Protein AF-0000000074579097 (afdb_homodimer)

Secondary structure (DSSP, 8-state):
-HHHHHHHHHHHHHHT--HHHHHHHTT-EE-TTSSEEEEEEE-S-EE-GGGS-TT-SS-EES-EEEEEEEETT-EEEEEE-SSEEEEEEEEES-EEEEEE-TTS-EEEEEESS-GGGT-BSEEEE-TT-EEEEE-SSTT-EEEEEEEEESPP-GGG-EEPPHHHHHHH-GGGHHHHHHS--/-HHHHHHHHHHHHHHT--HHHHHHHTT-EE-TTSSEEEEEEE-S-EE-GGGS-TT-SS-EES-EEEEEEEETT-EEEEEE-SSEEEEEEEEES-EEEEEE-TTS-EEEEEESS-GGGT-BSEEEE-TT-EEEEE-SSTT-EEEEEEEEESPP-GGG-EEPPHHHHHHH-GGGHHHHHHS--

Radius of gyration: 20.62 Å; Cα contacts (8 Å, |Δi|>4): 855; chains: 2; bounding box: 54×65×39 Å

InterPro domains:
  IPR009327 Cupin domain of unknown function DUF985 [PF06172] (21-160)
  IPR009327 Cupin domain of unknown function DUF985 [cd06121] (19-175)
  IPR011051 RmlC-like cupin domain superfamily [SSF51182] (12-179)
  IPR014710 RmlC-like jelly roll fold [G3DSA:2.60.120.10] (17-181)
  IPR039935 Uncharacterized protein YML079W-like [PTHR33387] (12-179)

Organism: Methanococcus maripaludis (strain DSM 14266 / JCM 13030 / NBRC 101832 / S2 / LL) (NCBI:txid267377)

Foldseek 3Di:
DCPVVVVVVVVVVVVPDAPVVCCVVVVWDADPQGFTKDWDDFAPDWDAPVRDPPLDDGIFTQKTKMKTKHAQVMKRFWKFFQWKKKKFFDDWAKKWKWKQAPVRDIDIAIDDDDVVVVHDRMDIHGHPIIMMMHGNDHRIMTIMMMMTGSYDDCVGMGGDALVVVCVSHVVCNVVSVVRHD/DCPVVVVVVVVVVVVPDAPVVCCVVVVWDADPQGFTKDWDDFAPDWDAPVRDPPLDDGIFTQKTKMKTKHAQVMKRFWKFFQWKKKKFFDDWAKKWKWKQAPVRDIDIAIDDDDVVVVHDRMDIHGHPIIMMMHGNDHRIMTIMMMMTGSYDDCVGMGGDALVVVCVSHVVCNVVSVVRHD

Nearest PDB structures (foldseek):
  1yud-assembly5_I  TM=9.633E-01  e=2.176E-19  Shewanella oneidensis MR-1
  3loi-assembly1_A  TM=9.382E-01  e=1.105E-18  Branchiostoma belcheri tsingtauense
  1znp-assembly4_D  TM=9.256E-01  e=3.543E-16  Agrobacterium fabrum str. C58
  1xe7-assembly1_A  TM=9.016E-01  e=3.133E-14  Saccharomyces cerevisiae
  1xe7-assembly1_B  TM=8.792E-01  e=2.367E-14  Saccharomyces cerevisiae

Structure (mmCIF, N/CA/C/O backbone):
data_AF-0000000074579097-model_v1
#
loop_
_entity.id
_entity.type
_entity.pdbx_description
1 polymer 'DUF985 domain-containing protein'
#
loop_
_atom_site.group_PDB
_atom_site.id
_atom_site.type_symbol
_atom_site.label_atom_id
_atom_site.label_alt_id
_atom_site.label_comp_id
_atom_site.label_asym_id
_atom_site.label_entity_id
_atom_site.label_seq_id
_atom_site.pdbx_PDB_ins_code
_atom_site.Cartn_x
_atom_site.Cartn_y
_atom_site.Cartn_z
_atom_site.occupancy
_atom_site.B_iso_or_equiv
_atom_site.auth_seq_id
_atom_site.auth_comp_id
_atom_site.auth_asym_id
_atom_site.auth_atom_id
_atom_site.pdbx_PDB_model_num
ATOM 1 N N . MET A 1 1 ? -26.078 -17.781 -2.07 1 28.78 1 MET A N 1
ATOM 2 C CA . MET A 1 1 ? -26.812 -16.688 -1.449 1 28.78 1 MET A CA 1
ATOM 3 C C . MET A 1 1 ? -25.969 -16 -0.378 1 28.78 1 MET A C 1
ATOM 5 O O . MET A 1 1 ? -26.469 -15.156 0.366 1 28.78 1 MET A O 1
ATOM 9 N N . TYR A 1 2 ? -25.062 -16.734 0.177 1 35.69 2 TYR A N 1
ATOM 10 C CA . TYR A 1 2 ? -24.219 -16.438 1.325 1 35.69 2 TYR A CA 1
ATOM 11 C C . TYR A 1 2 ? -23.328 -15.227 1.047 1 35.69 2 TYR A C 1
ATOM 13 O O . TYR A 1 2 ? -22.734 -14.656 1.968 1 35.69 2 TYR A O 1
ATOM 21 N N . THR A 1 3 ? -22.953 -15.086 -0.244 1 42.09 3 THR A N 1
ATOM 22 C CA . THR A 1 3 ? -21.75 -14.312 -0.524 1 42.09 3 THR A CA 1
ATOM 23 C C . THR A 1 3 ? -22 -12.82 -0.277 1 42.09 3 THR A C 1
ATOM 25 O O . THR A 1 3 ? -21.156 -12.141 0.301 1 42.09 3 THR A O 1
ATOM 28 N N . ARG A 1 4 ? -23.125 -12.461 -0.812 1 46.41 4 ARG A N 1
ATOM 29 C CA . ARG A 1 4 ? -23.469 -11.062 -0.58 1 46.41 4 ARG A CA 1
ATOM 30 C C . ARG A 1 4 ? -23.812 -10.82 0.885 1 46.41 4 ARG A C 1
ATOM 32 O O . ARG A 1 4 ? -23.547 -9.734 1.42 1 46.41 4 ARG A O 1
ATOM 39 N N . LYS A 1 5 ? -24.609 -11.758 1.326 1 47.41 5 LYS A N 1
ATOM 40 C CA . LYS A 1 5 ? -25.094 -11.648 2.699 1 47.41 5 LYS A CA 1
ATOM 41 C C . LYS A 1 5 ? -23.938 -11.656 3.691 1 47.41 5 LYS A C 1
ATOM 43 O O . LYS A 1 5 ? -23.922 -10.875 4.645 1 47.41 5 LYS A O 1
ATOM 48 N N . GLY A 1 6 ? -22.938 -12.594 3.5 1 51.97 6 GLY A N 1
ATOM 49 C CA . GLY A 1 6 ? -21.75 -12.656 4.34 1 51.97 6 GLY A CA 1
ATOM 50 C C . GLY A 1 6 ? -20.969 -11.359 4.363 1 51.97 6 GLY A C 1
ATOM 51 O O . GLY A 1 6 ? -20.547 -10.898 5.426 1 51.97 6 GLY A O 1
ATOM 52 N N . THR A 1 7 ? -21.062 -10.742 3.236 1 59.72 7 THR A N 1
ATOM 53 C CA . THR A 1 7 ? -20.328 -9.492 3.105 1 59.72 7 THR A CA 1
ATOM 54 C C . THR A 1 7 ? -21.031 -8.367 3.859 1 59.72 7 THR A C 1
ATOM 56 O O . THR A 1 7 ? -20.391 -7.562 4.535 1 59.72 7 THR A O 1
ATOM 59 N N . ILE A 1 8 ? -22.391 -8.539 3.914 1 61.66 8 ILE A N 1
ATOM 60 C CA . ILE A 1 8 ? -23.141 -7.48 4.586 1 61.66 8 ILE A CA 1
ATOM 61 C C . ILE A 1 8 ? -22.984 -7.621 6.098 1 61.66 8 ILE A C 1
ATOM 63 O O . ILE A 1 8 ? -22.75 -6.633 6.797 1 61.66 8 ILE A O 1
ATOM 67 N N . LEU A 1 9 ? -23.156 -8.82 6.547 1 65.12 9 LEU A N 1
ATOM 68 C CA . LEU A 1 9 ? -23 -9.047 7.98 1 65.12 9 LEU A CA 1
ATOM 69 C C . LEU A 1 9 ? -21.594 -8.711 8.445 1 65.12 9 LEU A C 1
ATOM 71 O O . LEU A 1 9 ? -21.406 -8.156 9.531 1 65.12 9 LEU A O 1
ATOM 75 N N . GLN A 1 10 ? -20.672 -9.109 7.605 1 65 10 GLN A N 1
ATOM 76 C CA . GLN A 1 10 ? -19.297 -8.766 7.926 1 65 10 GLN A CA 1
ATOM 77 C C . GLN A 1 10 ? -19.094 -7.25 7.953 1 65 10 GLN A C 1
ATOM 79 O O . GLN A 1 10 ? -18.469 -6.719 8.867 1 65 10 GLN A O 1
ATOM 84 N N . ALA A 1 11 ? -19.703 -6.707 7.004 1 65 11 ALA A N 1
ATOM 85 C CA . ALA A 1 11 ? -19.609 -5.25 6.965 1 65 11 ALA A CA 1
ATOM 86 C C . ALA A 1 11 ? -20.25 -4.625 8.211 1 65 11 ALA A C 1
ATOM 88 O O . ALA A 1 11 ? -19.672 -3.703 8.805 1 65 11 ALA A O 1
ATOM 89 N N . LEU A 1 12 ? -21.25 -5.234 8.586 1 67.88 12 LEU A N 1
ATOM 90 C CA . LEU A 1 12 ? -21.953 -4.707 9.758 1 67.88 12 LEU A CA 1
ATOM 91 C C . LEU A 1 12 ? -21.141 -4.945 11.023 1 67.88 12 LEU A C 1
ATOM 93 O O . LEU A 1 12 ? -21.094 -4.086 11.906 1 67.88 12 LEU A O 1
ATOM 97 N N . SER A 1 13 ? -20.578 -6.059 11.102 1 67.94 13 SER A N 1
ATOM 98 C CA . SER A 1 13 ? -19.766 -6.387 12.266 1 67.94 13 SER A CA 1
ATOM 99 C C . SER A 1 13 ? -18.547 -5.488 12.352 1 67.94 13 SER A C 1
ATOM 101 O O . SER A 1 13 ? -18.141 -5.078 13.445 1 67.94 13 SER A O 1
ATOM 103 N N . GLU A 1 14 ? -18.016 -5.258 11.273 1 65.75 14 GLU A N 1
ATOM 104 C CA . GLU A 1 14 ? -16.828 -4.406 11.25 1 65.75 14 GLU A CA 1
ATOM 105 C C . GLU A 1 14 ? -17.172 -2.963 11.602 1 65.75 14 GLU A C 1
ATOM 107 O O . GLU A 1 14 ? -16.359 -2.246 12.188 1 65.75 14 GLU A O 1
ATOM 112 N N . ILE A 1 15 ? -18.328 -2.713 11.219 1 62.22 15 ILE A N 1
ATOM 113 C CA . ILE A 1 15 ? -18.797 -1.355 11.484 1 62.22 15 ILE A CA 1
ATOM 114 C C . ILE A 1 15 ? -18.953 -1.152 12.992 1 62.22 15 ILE A C 1
ATOM 116 O O . ILE A 1 15 ? -18.797 -0.037 13.492 1 62.22 15 ILE A O 1
ATOM 120 N N . MET A 1 16 ? -19.016 -2.205 13.625 1 74.5 16 MET A N 1
ATOM 121 C CA . MET A 1 16 ? -19.203 -2.08 15.07 1 74.5 16 MET A CA 1
ATOM 122 C C . MET A 1 16 ? -17.875 -1.951 15.789 1 74.5 16 MET A C 1
ATOM 124 O O . MET A 1 16 ? -17.828 -1.597 16.969 1 74.5 16 MET A O 1
ATOM 128 N N . LYS A 1 17 ? -16.875 -2.121 15.047 1 86.25 17 LYS A N 1
ATOM 129 C CA . LYS A 1 17 ? -15.555 -1.98 15.641 1 86.25 17 LYS A CA 1
ATOM 130 C C . LYS A 1 17 ? -15.109 -0.52 15.648 1 86.25 17 LYS A C 1
ATOM 132 O O . LYS A 1 17 ? -15.43 0.239 14.734 1 86.25 17 LYS A O 1
ATOM 137 N N . ASN A 1 18 ? -14.438 -0.19 16.797 1 91.75 18 ASN A N 1
ATOM 138 C CA . ASN A 1 18 ? -13.953 1.182 16.922 1 91.75 18 ASN A CA 1
ATOM 139 C C . ASN A 1 18 ? -12.43 1.244 16.859 1 91.75 18 ASN A C 1
ATOM 141 O O . ASN A 1 18 ? -11.766 0.222 16.672 1 91.75 18 ASN A O 1
ATOM 145 N N . ALA A 1 19 ? -11.906 2.438 17 1 94.94 19 ALA A N 1
ATOM 146 C CA . ALA A 1 19 ? -10.469 2.66 16.891 1 94.94 19 ALA A CA 1
ATOM 147 C C . ALA A 1 19 ? -9.711 1.837 17.938 1 94.94 19 ALA A C 1
ATOM 149 O O . ALA A 1 19 ? -8.656 1.269 17.641 1 94.94 19 ALA A O 1
ATOM 150 N N . GLU A 1 20 ? -10.25 1.778 19.094 1 95.38 20 GLU A N 1
ATOM 151 C CA . GLU A 1 20 ? -9.594 1.079 20.188 1 95.38 20 GLU A CA 1
ATOM 152 C C . GLU A 1 20 ? -9.391 -0.398 19.859 1 95.38 20 GLU A C 1
ATOM 154 O O . GLU A 1 20 ? -8.359 -0.981 20.203 1 95.38 20 GLU A O 1
ATOM 159 N N . TYR A 1 21 ? -10.383 -0.969 19.297 1 95.44 21 TYR A N 1
ATOM 160 C CA . TYR A 1 21 ? -10.273 -2.361 18.875 1 95.44 21 TYR A CA 1
ATOM 161 C C . TYR A 1 21 ? -9.047 -2.57 18 1 95.44 21 TYR A C 1
ATOM 163 O O . TYR A 1 21 ? -8.242 -3.477 18.234 1 95.44 21 TYR A O 1
ATOM 171 N N . PHE A 1 22 ? -8.852 -1.751 17.031 1 96.62 22 PHE A N 1
ATOM 172 C CA . PHE A 1 22 ? -7.785 -1.936 16.047 1 96.62 22 PHE A CA 1
ATOM 173 C C . PHE A 1 22 ? -6.43 -1.591 16.656 1 96.62 22 PHE A C 1
ATOM 175 O O . PHE A 1 22 ? -5.422 -2.23 16.344 1 96.62 22 PHE A O 1
ATOM 182 N N . ILE A 1 23 ? -6.406 -0.534 17.484 1 97.56 23 ILE A N 1
ATOM 183 C CA . ILE A 1 23 ? -5.168 -0.165 18.156 1 97.56 23 ILE A CA 1
ATOM 184 C C . ILE A 1 23 ? -4.641 -1.354 18.953 1 97.56 23 ILE A C 1
ATOM 186 O O . ILE A 1 23 ? -3.449 -1.671 18.891 1 97.56 23 ILE A O 1
ATOM 190 N N . LYS A 1 24 ? -5.523 -1.979 19.578 1 97.25 24 LYS A N 1
ATOM 191 C CA . LYS A 1 24 ? -5.148 -3.133 20.391 1 97.25 24 LYS A CA 1
ATOM 192 C C . LYS A 1 24 ? -4.805 -4.332 19.516 1 97.25 24 LYS A C 1
ATOM 194 O O . LYS A 1 24 ? -3.738 -4.934 19.672 1 97.25 24 LYS A O 1
ATOM 199 N N . LYS A 1 25 ? -5.664 -4.695 18.578 1 97.12 25 LYS A N 1
ATOM 200 C CA . LYS A 1 25 ? -5.527 -5.902 17.766 1 97.12 25 LYS A CA 1
ATOM 201 C C . LYS A 1 25 ? -4.273 -5.84 16.891 1 97.12 25 LYS A C 1
ATOM 203 O O . LYS A 1 25 ? -3.633 -6.863 16.641 1 97.12 25 LYS A O 1
ATOM 208 N N . LEU A 1 26 ? -3.912 -4.637 16.453 1 98 26 LEU A N 1
ATOM 209 C CA . LEU A 1 26 ? -2.771 -4.469 15.562 1 98 26 LEU A CA 1
ATOM 210 C C . LEU A 1 26 ? -1.543 -3.994 16.328 1 98 26 LEU A C 1
ATOM 212 O O . LEU A 1 26 ? -0.504 -3.705 15.734 1 98 26 LEU A O 1
ATOM 216 N N . ASP A 1 27 ? -1.67 -3.869 17.625 1 98.44 27 ASP A N 1
ATOM 217 C CA . ASP A 1 27 ? -0.578 -3.479 18.516 1 98.44 27 ASP A CA 1
ATOM 218 C C . ASP A 1 27 ? 0.054 -2.164 18.062 1 98.44 27 ASP A C 1
ATOM 220 O O . ASP A 1 27 ? 1.271 -2.084 17.875 1 98.44 27 ASP A O 1
ATOM 224 N N . LEU A 1 28 ? -0.763 -1.193 17.844 1 98.69 28 LEU A N 1
ATOM 225 C CA . LEU A 1 28 ? -0.294 0.103 17.375 1 98.69 28 LEU A CA 1
ATOM 226 C C . LEU A 1 28 ? 0.189 0.966 18.531 1 98.69 28 LEU A C 1
ATOM 228 O O . LEU A 1 28 ? -0.311 0.842 19.656 1 98.69 28 LEU A O 1
ATOM 232 N N . GLU A 1 29 ? 1.105 1.835 18.266 1 98.62 29 GLU A N 1
ATOM 233 C CA . GLU A 1 29 ? 1.59 2.824 19.234 1 98.62 29 GLU A CA 1
ATOM 234 C C . GLU A 1 29 ? 1.402 4.242 18.703 1 98.62 29 GLU A C 1
ATOM 236 O O . GLU A 1 29 ? 1.219 4.445 17.5 1 98.62 29 GLU A O 1
ATOM 241 N N . LYS A 1 30 ? 1.484 5.215 19.547 1 98.25 30 LYS A N 1
ATOM 242 C CA . LYS A 1 30 ? 1.294 6.605 19.156 1 98.25 30 LYS A CA 1
ATOM 243 C C . LYS A 1 30 ? 2.395 7.059 18.203 1 98.25 30 LYS A C 1
ATOM 245 O O . LYS A 1 30 ? 3.562 6.707 18.375 1 98.25 30 LYS A O 1
ATOM 250 N N . HIS A 1 31 ? 2.039 7.793 17.25 1 98.06 31 HIS A N 1
ATOM 251 C CA . HIS A 1 31 ? 2.994 8.383 16.312 1 98.06 31 HIS A CA 1
ATOM 252 C C . HIS A 1 31 ? 3.275 9.844 16.672 1 98.06 31 HIS A C 1
ATOM 254 O O . HIS A 1 31 ? 2.365 10.578 17.078 1 98.06 31 HIS A O 1
ATOM 260 N N . PRO A 1 32 ? 4.434 10.406 16.391 1 95.69 32 PRO A N 1
ATOM 261 C CA . PRO A 1 32 ? 4.789 11.789 16.703 1 95.69 32 PRO A CA 1
ATOM 262 C C . PRO A 1 32 ? 3.898 12.805 15.992 1 95.69 32 PRO A C 1
ATOM 264 O O . PRO A 1 32 ? 3.619 13.875 16.531 1 95.69 32 PRO A O 1
ATOM 267 N N . GLU A 1 33 ? 3.461 12.523 14.883 1 95.62 33 GLU A N 1
ATOM 268 C CA . GLU A 1 33 ? 2.664 13.469 14.109 1 95.62 33 GLU A CA 1
ATOM 269 C C . GLU A 1 33 ? 1.196 13.422 14.523 1 95.62 33 GLU A C 1
ATOM 271 O O . GLU A 1 33 ? 0.39 14.234 14.062 1 95.62 33 GLU A O 1
ATOM 276 N N . GLY A 1 34 ? 0.796 12.508 15.305 1 97.56 34 GLY A N 1
ATOM 277 C CA . GLY A 1 34 ? -0.588 12.18 15.609 1 97.56 34 GLY A CA 1
ATOM 278 C C . GLY A 1 34 ? -1.007 10.812 15.102 1 97.56 34 GLY A C 1
ATOM 279 O O . GLY A 1 34 ? -0.388 10.273 14.188 1 97.56 34 GLY A O 1
ATOM 280 N N . GLY A 1 35 ? -1.996 10.25 15.695 1 98.31 35 GLY A N 1
ATOM 281 C CA . GLY A 1 35 ? -2.463 8.922 15.328 1 98.31 35 GLY A CA 1
ATOM 282 C C . GLY A 1 35 ? -1.646 7.809 15.953 1 98.31 35 GLY A C 1
ATOM 283 O O . GLY A 1 35 ? -0.959 8.023 16.953 1 98.31 35 GLY A O 1
ATOM 284 N N . TYR A 1 36 ? -1.828 6.613 15.367 1 98.75 36 TYR A N 1
ATOM 285 C CA . TYR A 1 36 ? -1.171 5.402 15.852 1 98.75 36 TYR A CA 1
ATOM 286 C C . TYR A 1 36 ? -0.55 4.621 14.703 1 98.75 36 TYR A C 1
ATOM 288 O O . TYR A 1 36 ? -1.05 4.664 13.57 1 98.75 36 TYR A O 1
ATOM 296 N N . TYR A 1 37 ? 0.497 3.928 15.016 1 98.88 37 TYR A N 1
ATOM 297 C CA . TYR A 1 37 ? 1.156 3.242 13.914 1 98.88 37 TYR A CA 1
ATOM 298 C C . TYR A 1 37 ? 1.934 2.029 14.406 1 98.88 37 TYR A C 1
ATOM 300 O O . TYR A 1 37 ? 2.102 1.844 15.617 1 98.88 37 TYR A O 1
ATOM 308 N N . ARG A 1 38 ? 2.338 1.177 13.469 1 98.88 38 ARG A N 1
ATOM 309 C CA . ARG A 1 38 ? 3.289 0.089 13.672 1 98.88 38 ARG A CA 1
ATOM 310 C C . ARG A 1 38 ? 3.988 -0.274 12.367 1 98.88 38 ARG A C 1
ATOM 312 O O . ARG A 1 38 ? 3.334 -0.476 11.336 1 98.88 38 ARG A O 1
ATOM 319 N N . ARG A 1 39 ? 5.332 -0.274 12.461 1 98.81 39 ARG A N 1
ATOM 320 C CA . ARG A 1 39 ? 6.047 -0.787 11.297 1 98.81 39 ARG A CA 1
ATOM 321 C C . ARG A 1 39 ? 5.863 -2.295 11.164 1 98.81 39 ARG A C 1
ATOM 323 O O . ARG A 1 39 ? 6.113 -3.043 12.109 1 98.81 39 ARG A O 1
ATOM 330 N N . ILE A 1 40 ? 5.449 -2.703 10 1 98.31 40 ILE A N 1
ATOM 331 C CA . ILE A 1 40 ? 5.164 -4.129 9.883 1 98.31 40 ILE A CA 1
ATOM 332 C C . ILE A 1 40 ? 6.074 -4.754 8.828 1 98.31 40 ILE A C 1
ATOM 334 O O . ILE A 1 40 ? 6.125 -5.98 8.688 1 98.31 40 ILE A O 1
ATOM 338 N N . TYR A 1 41 ? 6.734 -3.881 8.062 1 98.81 41 TYR A N 1
ATOM 339 C CA . TYR A 1 41 ? 7.668 -4.371 7.055 1 98.81 41 TYR A CA 1
ATOM 340 C C . TYR A 1 41 ? 8.867 -3.439 6.918 1 98.81 41 TYR A C 1
ATOM 342 O O . TYR A 1 41 ? 8.711 -2.215 6.949 1 98.81 41 TYR A O 1
ATOM 350 N N . GLN A 1 42 ? 9.992 -3.949 6.797 1 98.81 42 GLN A N 1
ATOM 351 C CA . GLN A 1 42 ? 11.195 -3.367 6.211 1 98.81 42 GLN A CA 1
ATOM 352 C C . GLN A 1 42 ? 11.938 -4.387 5.352 1 98.81 42 GLN A C 1
ATOM 354 O O . GLN A 1 42 ? 12 -5.566 5.695 1 98.81 42 GLN A O 1
ATOM 359 N N . SER A 1 43 ? 12.438 -3.953 4.262 1 98.75 43 SER A N 1
ATOM 360 C CA . SER A 1 43 ? 13.172 -4.879 3.402 1 98.75 43 SER A CA 1
ATOM 361 C C . SER A 1 43 ? 14.367 -5.477 4.129 1 98.75 43 SER A C 1
ATOM 363 O O . SER A 1 43 ? 14.914 -4.863 5.051 1 98.75 43 SER A O 1
ATOM 365 N N . ASP A 1 44 ? 14.758 -6.656 3.775 1 97.94 44 ASP A N 1
ATOM 366 C CA . ASP A 1 44 ? 15.93 -7.281 4.387 1 97.94 44 ASP A CA 1
ATOM 367 C C . ASP A 1 44 ? 17.219 -6.746 3.775 1 97.94 44 ASP A C 1
ATOM 369 O O . ASP A 1 44 ? 18.312 -7.059 4.25 1 97.94 44 ASP A O 1
ATOM 373 N N . GLU A 1 45 ? 17.062 -5.949 2.725 1 97.62 45 GLU A N 1
ATOM 374 C CA . GLU A 1 45 ? 18.203 -5.348 2.037 1 97.62 45 GLU A CA 1
ATOM 375 C C . GLU A 1 45 ? 18.141 -3.822 2.1 1 97.62 45 GLU A C 1
ATOM 377 O O . GLU A 1 45 ? 17.078 -3.248 2.326 1 97.62 45 GLU A O 1
ATOM 382 N N . MET A 1 46 ? 19.312 -3.219 1.907 1 97.94 46 MET A N 1
ATOM 383 C CA . MET A 1 46 ? 19.422 -1.768 2.021 1 97.94 46 MET A CA 1
ATOM 384 C C . MET A 1 46 ? 20.156 -1.179 0.816 1 97.94 46 MET A C 1
ATOM 386 O O . MET A 1 46 ? 20.859 -1.891 0.105 1 97.94 46 MET A O 1
ATOM 390 N N . VAL A 1 47 ? 19.875 0.026 0.562 1 97.56 47 VAL A N 1
ATOM 391 C CA . VAL A 1 47 ? 20.703 0.84 -0.32 1 97.56 47 VAL A CA 1
ATOM 392 C C . VAL A 1 47 ? 21.719 1.617 0.504 1 97.56 47 VAL A C 1
ATOM 394 O O . VAL A 1 47 ? 21.359 2.312 1.457 1 97.56 47 VAL A O 1
ATOM 397 N N . ASN A 1 48 ? 22.953 1.521 0.099 1 97.5 48 ASN A N 1
ATOM 398 C CA . ASN A 1 48 ? 24 2.236 0.804 1 97.5 48 ASN A CA 1
ATOM 399 C C . ASN A 1 48 ? 23.891 3.746 0.613 1 97.5 48 ASN A C 1
ATOM 401 O O . ASN A 1 48 ? 23.547 4.215 -0.477 1 97.5 48 ASN A O 1
ATOM 405 N N . LYS A 1 49 ? 24.312 4.383 1.649 1 97.88 49 LYS A N 1
ATOM 406 C CA . LYS A 1 49 ? 24.266 5.84 1.63 1 97.88 49 LYS A CA 1
ATOM 407 C C . LYS A 1 49 ? 24.953 6.395 0.385 1 97.88 49 LYS A C 1
ATOM 409 O O . LYS A 1 49 ? 24.469 7.336 -0.235 1 97.88 49 LYS A O 1
ATOM 414 N N . SER A 1 50 ? 26.047 5.832 0.007 1 97.25 50 SER A N 1
ATOM 415 C CA . SER A 1 50 ? 26.844 6.32 -1.108 1 97.25 50 SER A CA 1
ATOM 416 C C . SER A 1 50 ? 26.094 6.195 -2.43 1 97.25 50 SER A C 1
ATOM 418 O O . SER A 1 50 ? 26.484 6.805 -3.43 1 97.25 50 SER A O 1
ATOM 420 N N . ASN A 1 51 ? 25.047 5.41 -2.445 1 96.94 51 ASN A N 1
ATOM 421 C CA . ASN A 1 51 ? 24.281 5.168 -3.662 1 96.94 51 ASN A CA 1
ATOM 422 C C . ASN A 1 51 ? 22.906 5.82 -3.596 1 96.94 51 ASN A C 1
ATOM 424 O O . ASN A 1 51 ? 22.031 5.512 -4.402 1 96.94 51 ASN A O 1
ATOM 428 N N . LEU A 1 52 ? 22.703 6.602 -2.592 1 98 52 LEU A N 1
ATOM 429 C CA . LEU A 1 52 ? 21.469 7.355 -2.402 1 98 52 LEU A CA 1
ATOM 430 C C . LEU A 1 52 ? 21.688 8.828 -2.742 1 98 52 LEU A C 1
ATOM 432 O O . LEU A 1 52 ? 22.812 9.32 -2.73 1 98 52 LEU A O 1
ATOM 436 N N . PRO A 1 53 ? 20.578 9.477 -3.109 1 97.56 53 PRO A N 1
ATOM 437 C CA . PRO A 1 53 ? 20.688 10.93 -3.248 1 97.56 53 PRO A CA 1
ATOM 438 C C . PRO A 1 53 ? 21.281 11.602 -2.01 1 97.56 53 PRO A C 1
ATOM 440 O O . PRO A 1 53 ? 21.188 11.055 -0.906 1 97.56 53 PRO A O 1
ATOM 443 N N . GLU A 1 54 ? 21.719 12.805 -2.129 1 97.62 54 GLU A N 1
ATOM 444 C CA . GLU A 1 54 ? 22.453 13.516 -1.094 1 97.62 54 GLU A CA 1
ATOM 445 C C . GLU A 1 54 ? 21.562 13.812 0.115 1 97.62 54 GLU A C 1
ATOM 447 O O . GLU A 1 54 ? 22.062 13.977 1.23 1 97.62 54 GLU A O 1
ATOM 452 N N . ARG A 1 55 ? 20.328 13.766 -0.072 1 97.69 55 ARG A N 1
ATOM 453 C CA . ARG A 1 55 ? 19.406 14.172 0.979 1 97.69 55 ARG A CA 1
ATOM 454 C C . ARG A 1 55 ? 19.344 13.133 2.094 1 97.69 55 ARG A C 1
ATOM 456 O O . ARG A 1 55 ? 18.797 13.391 3.168 1 97.69 55 ARG A O 1
ATOM 463 N N . TYR A 1 56 ? 19.953 12.016 1.878 1 98.19 56 TYR A N 1
ATOM 464 C CA . TYR A 1 56 ? 19.953 10.984 2.904 1 98.19 56 TYR A CA 1
ATOM 465 C C . TYR A 1 56 ? 21.281 10.953 3.652 1 98.19 56 TYR A C 1
ATOM 467 O O . TYR A 1 56 ? 22.344 11.109 3.047 1 98.19 56 TYR A O 1
ATOM 475 N N . ASP A 1 57 ? 21.219 10.68 4.953 1 97.62 57 ASP A N 1
ATOM 476 C CA . ASP A 1 57 ? 22.406 10.805 5.789 1 97.62 57 ASP A CA 1
ATOM 477 C C . ASP A 1 57 ? 22.969 9.43 6.156 1 97.62 57 ASP A C 1
ATOM 479 O O . ASP A 1 57 ? 24.047 9.328 6.75 1 97.62 57 ASP A O 1
ATOM 483 N N . SER A 1 58 ? 22.312 8.383 5.91 1 98.5 58 SER A N 1
ATOM 484 C CA . SER A 1 58 ? 22.719 7.012 6.176 1 98.5 58 SER A CA 1
ATOM 485 C C . SER A 1 58 ? 22.031 6.035 5.23 1 98.5 58 SER A C 1
ATOM 487 O O . SER A 1 58 ? 21.266 6.441 4.363 1 98.5 58 SER A O 1
ATOM 489 N N . ASP A 1 59 ? 22.406 4.742 5.348 1 98.56 59 ASP A N 1
ATOM 490 C CA . ASP A 1 59 ? 21.766 3.717 4.527 1 98.56 59 ASP A CA 1
ATOM 491 C C . ASP A 1 59 ? 20.25 3.699 4.754 1 98.56 59 ASP A C 1
ATOM 493 O O . ASP A 1 59 ? 19.766 4.102 5.812 1 98.56 59 ASP A O 1
ATOM 497 N N . ARG A 1 60 ? 19.562 3.262 3.689 1 98.75 60 ARG A N 1
ATOM 498 C CA . ARG A 1 60 ? 18.109 3.074 3.809 1 98.75 60 ARG A CA 1
ATOM 499 C C . ARG A 1 60 ? 17.703 1.686 3.334 1 98.75 60 ARG A C 1
ATOM 501 O O . ARG A 1 60 ? 18.281 1.151 2.385 1 98.75 60 ARG A O 1
ATOM 508 N N . PHE A 1 61 ? 16.734 1.156 4.047 1 98.75 61 PHE A N 1
ATOM 509 C CA . PHE A 1 61 ? 16.062 -0.002 3.469 1 98.75 61 PHE A CA 1
ATOM 510 C C . PHE A 1 61 ? 15.477 0.332 2.1 1 98.75 61 PHE A C 1
ATOM 512 O O . PHE A 1 61 ? 15.188 1.494 1.809 1 98.75 61 PHE A O 1
ATOM 519 N N . TYR A 1 62 ? 15.312 -0.675 1.241 1 98.69 62 TYR A N 1
ATOM 520 C CA . TYR A 1 62 ? 14.656 -0.414 -0.034 1 98.69 62 TYR A CA 1
ATOM 521 C C . TYR A 1 62 ? 13.258 0.159 0.179 1 98.69 62 TYR A C 1
ATOM 523 O O . TYR A 1 62 ? 12.82 1.042 -0.563 1 98.69 62 TYR A O 1
ATOM 531 N N . SER A 1 63 ? 12.633 -0.382 1.21 1 98.88 63 SER A N 1
ATOM 532 C CA . SER A 1 63 ? 11.281 0.085 1.492 1 98.88 63 SER A CA 1
ATOM 533 C C . SER A 1 63 ? 10.859 -0.272 2.914 1 98.88 63 SER A C 1
ATOM 535 O O . SER A 1 63 ? 11.414 -1.188 3.521 1 98.88 63 SER A O 1
ATOM 537 N N . THR A 1 64 ? 9.945 0.445 3.428 1 98.94 64 THR A N 1
ATOM 538 C CA . THR A 1 64 ? 9.266 0.157 4.684 1 98.94 64 THR A CA 1
ATOM 539 C C . THR A 1 64 ? 7.754 0.318 4.527 1 98.94 64 THR A C 1
ATOM 541 O O . THR A 1 64 ? 7.289 1 3.611 1 98.94 64 THR A O 1
ATOM 544 N N . SER A 1 65 ? 7.016 -0.351 5.355 1 98.94 65 SER A N 1
ATOM 545 C CA . SER A 1 65 ? 5.566 -0.193 5.398 1 98.94 65 SER A CA 1
ATOM 546 C C . SER A 1 65 ? 5.055 -0.174 6.836 1 98.94 65 SER A C 1
ATOM 548 O O . SER A 1 65 ? 5.562 -0.905 7.691 1 98.94 65 SER A O 1
ATOM 550 N N . ILE A 1 66 ? 4.023 0.638 7.086 1 98.94 66 ILE A N 1
ATOM 551 C CA . ILE A 1 66 ? 3.393 0.689 8.398 1 98.94 66 ILE A CA 1
ATOM 552 C C . ILE A 1 66 ? 1.881 0.532 8.258 1 98.94 66 ILE A C 1
ATOM 554 O O . ILE A 1 66 ? 1.328 0.753 7.176 1 98.94 66 ILE A O 1
ATOM 558 N N . TYR A 1 67 ? 1.266 0.086 9.312 1 98.94 67 TYR A N 1
ATOM 559 C CA . TYR A 1 67 ? -0.121 0.453 9.578 1 98.94 67 TYR A CA 1
ATOM 560 C C . TYR A 1 67 ? -0.208 1.843 10.195 1 98.94 67 TYR A C 1
ATOM 562 O O . TYR A 1 67 ? 0.633 2.219 11.016 1 98.94 67 TYR A O 1
ATOM 570 N N . TYR A 1 68 ? -1.141 2.549 9.891 1 98.88 68 TYR A N 1
ATOM 571 C CA . TYR A 1 68 ? -1.418 3.854 10.484 1 98.88 68 TYR A CA 1
ATOM 572 C C . TYR A 1 68 ? -2.91 4.035 10.734 1 98.88 68 TYR A C 1
ATOM 574 O O . TYR A 1 68 ? -3.732 3.709 9.875 1 98.88 68 TYR A O 1
ATOM 582 N N . LEU A 1 69 ? -3.236 4.395 11.93 1 98.69 69 LEU A N 1
ATOM 583 C CA . LEU A 1 69 ? -4.617 4.664 12.305 1 98.69 69 LEU A CA 1
ATOM 584 C C . LEU A 1 69 ? -4.793 6.117 12.742 1 98.69 69 LEU A C 1
ATOM 586 O O . LEU A 1 69 ? -4.043 6.609 13.586 1 98.69 69 LEU A O 1
ATOM 590 N N . LEU A 1 70 ? -5.684 6.762 12.109 1 98.31 70 LEU A N 1
ATOM 591 C CA . LEU A 1 70 ? -6.059 8.117 12.492 1 98.31 70 LEU A CA 1
ATOM 592 C C . LEU A 1 70 ? -7.477 8.156 13.062 1 98.31 70 LEU A C 1
ATOM 594 O O . LEU A 1 70 ? -8.398 7.605 12.453 1 98.31 70 LEU A O 1
ATOM 598 N N . ASN A 1 71 ? -7.598 8.68 14.242 1 94.56 71 ASN A N 1
ATOM 599 C CA . ASN A 1 71 ? -8.898 8.859 14.867 1 94.56 71 ASN A CA 1
ATOM 600 C C . ASN A 1 71 ? -9.477 10.242 14.578 1 94.56 71 ASN A C 1
ATOM 602 O O . ASN A 1 71 ? -8.734 11.219 14.492 1 94.56 71 ASN A O 1
ATOM 606 N N . GLY A 1 72 ? -10.82 10.305 14.516 1 91 72 GLY A N 1
ATOM 607 C CA . GLY A 1 72 ? -11.484 11.555 14.172 1 91 72 GLY A CA 1
ATOM 608 C C . GLY A 1 72 ? -11.305 12.633 15.219 1 91 72 GLY A C 1
ATOM 609 O O . GLY A 1 72 ? -11.586 13.805 14.961 1 91 72 GLY A O 1
ATOM 610 N N . ASN A 1 73 ? -10.82 12.32 16.344 1 90.69 73 ASN A N 1
ATOM 611 C CA . ASN A 1 73 ? -10.586 13.289 17.406 1 90.69 73 ASN A CA 1
ATOM 612 C C . ASN A 1 73 ? -9.156 13.812 17.375 1 90.69 73 ASN A C 1
ATOM 614 O O . ASN A 1 73 ? -8.773 14.633 18.219 1 90.69 73 ASN A O 1
ATOM 618 N N . ASP A 1 74 ? -8.375 13.305 16.469 1 92.69 74 ASP A N 1
ATOM 619 C CA . ASP A 1 74 ? -6.973 13.672 16.312 1 92.69 74 ASP A CA 1
ATOM 620 C C . ASP A 1 74 ? -6.672 14.078 14.867 1 92.69 74 ASP A C 1
ATOM 622 O O . ASP A 1 74 ? -7.559 14.062 14.016 1 92.69 74 ASP A O 1
ATOM 626 N N . VAL A 1 75 ? -5.453 14.672 14.656 1 96.62 75 VAL A N 1
ATOM 627 C CA . VAL A 1 75 ? -4.996 15.008 13.312 1 96.62 75 VAL A CA 1
ATOM 628 C C . VAL A 1 75 ? -3.572 14.5 13.102 1 96.62 75 VAL A C 1
ATOM 630 O O . VAL A 1 75 ? -2.848 14.258 14.07 1 96.62 75 VAL A O 1
ATOM 633 N N . SER A 1 76 ? -3.246 14.219 11.875 1 98.38 76 SER A N 1
ATOM 634 C CA . SER A 1 76 ? -1.845 14.125 11.477 1 98.38 76 SER A CA 1
ATOM 635 C C . SER A 1 76 ? -1.263 15.5 11.172 1 98.38 76 SER A C 1
ATOM 637 O O . SER A 1 76 ? -1.636 16.141 10.188 1 98.38 76 SER A O 1
ATOM 639 N N . LYS A 1 77 ? -0.341 15.93 12 1 98.5 77 LYS A N 1
ATOM 640 C CA . LYS A 1 77 ? 0.197 17.281 11.875 1 98.5 77 LYS A CA 1
ATOM 641 C C . LYS A 1 77 ? 1.126 17.406 10.672 1 98.5 77 LYS A C 1
ATOM 643 O O . LYS A 1 77 ? 1.683 16.406 10.211 1 98.5 77 LYS A O 1
ATOM 648 N N . PHE A 1 78 ? 1.303 18.641 10.219 1 98.69 78 PHE A N 1
ATOM 649 C CA . PHE A 1 78 ? 2.18 18.891 9.078 1 98.69 78 PHE A CA 1
ATOM 650 C C . PHE A 1 78 ? 3.578 18.344 9.344 1 98.69 78 PHE A C 1
ATOM 652 O O . PHE A 1 78 ? 4.199 18.688 10.352 1 98.69 78 PHE A O 1
ATOM 659 N N . HIS A 1 79 ? 4.066 17.578 8.492 1 98.62 79 HIS A N 1
ATOM 660 C CA . HIS A 1 79 ? 5.41 17 8.492 1 98.62 79 HIS A CA 1
ATOM 661 C C . HIS A 1 79 ? 5.891 16.719 7.078 1 98.62 79 HIS A C 1
ATOM 663 O O . HIS A 1 79 ? 5.121 16.828 6.121 1 98.62 79 HIS A O 1
ATOM 669 N N . ARG A 1 80 ? 7.113 16.469 6.977 1 98.12 80 ARG A N 1
ATOM 670 C CA . ARG A 1 80 ? 7.73 16.25 5.672 1 98.12 80 ARG A CA 1
ATOM 671 C C . ARG A 1 80 ? 8.742 15.102 5.73 1 98.12 80 ARG A C 1
ATOM 673 O O . ARG A 1 80 ? 9.352 14.859 6.777 1 98.12 80 ARG A O 1
ATOM 680 N N . LEU A 1 81 ? 8.812 14.359 4.629 1 98.5 81 LEU A N 1
ATOM 681 C CA . LEU A 1 81 ? 9.766 13.273 4.473 1 98.5 81 LEU A CA 1
ATOM 682 C C . LEU A 1 81 ? 10.719 13.547 3.316 1 98.5 81 LEU A C 1
ATOM 684 O O . LEU A 1 81 ? 10.453 14.406 2.475 1 98.5 81 LEU A O 1
ATOM 688 N N . LYS A 1 82 ? 11.805 12.773 3.291 1 98.44 82 LYS A N 1
ATOM 689 C CA . LYS A 1 82 ? 12.781 12.914 2.217 1 98.44 82 LYS A CA 1
ATOM 690 C C . LYS A 1 82 ? 12.477 11.961 1.067 1 98.44 82 LYS A C 1
ATOM 692 O O . LYS A 1 82 ? 13.117 12.023 0.012 1 98.44 82 LYS A O 1
ATOM 697 N N . SER A 1 83 ? 11.508 11.047 1.268 1 98.75 83 SER A N 1
ATOM 698 C CA . SER A 1 83 ? 11.055 10.094 0.262 1 98.75 83 SER A CA 1
ATOM 699 C C . SER A 1 83 ? 9.578 10.281 -0.051 1 98.75 83 SER A C 1
ATOM 701 O O . SER A 1 83 ? 8.828 10.836 0.759 1 98.75 83 SER A O 1
ATOM 703 N N . ASP A 1 84 ? 9.211 9.859 -1.283 1 98.81 84 ASP A N 1
ATOM 704 C CA . ASP A 1 84 ? 7.773 9.719 -1.523 1 98.81 84 ASP A CA 1
ATOM 705 C C . ASP A 1 84 ? 7.141 8.758 -0.519 1 98.81 84 ASP A C 1
ATOM 707 O O . ASP A 1 84 ? 7.766 7.777 -0.11 1 98.81 84 ASP A O 1
ATOM 711 N N . GLU A 1 85 ? 5.957 9.062 -0.173 1 98.88 85 GLU A N 1
ATOM 712 C CA . GLU A 1 85 ? 5.145 8.164 0.643 1 98.88 85 GLU A CA 1
ATOM 713 C C . GLU A 1 85 ? 3.816 7.848 -0.04 1 98.88 85 GLU A C 1
ATOM 715 O O . GLU A 1 85 ? 3.158 8.742 -0.575 1 98.88 85 GLU A O 1
ATOM 720 N N . ILE A 1 86 ? 3.477 6.602 -0.097 1 98.94 86 ILE A N 1
ATOM 721 C CA . ILE A 1 86 ? 2.188 6.195 -0.645 1 98.94 86 ILE A CA 1
ATOM 722 C C . ILE A 1 86 ? 1.25 5.785 0.49 1 98.94 86 ILE A C 1
ATOM 724 O O . ILE A 1 86 ? 1.578 4.906 1.289 1 98.94 86 ILE A O 1
ATOM 728 N N . TRP A 1 87 ? 0.106 6.43 0.589 1 99 87 TRP A N 1
ATOM 729 C CA . TRP A 1 87 ? -0.938 6.043 1.531 1 99 87 TRP A CA 1
ATOM 730 C C . TRP A 1 87 ? -1.945 5.105 0.873 1 99 87 TRP A C 1
ATOM 732 O O . TRP A 1 87 ? -2.342 5.32 -0.275 1 99 87 TRP A O 1
ATOM 742 N N . HIS A 1 88 ? -2.354 4.059 1.546 1 98.94 88 HIS A N 1
ATOM 743 C CA . HIS A 1 88 ? -3.283 3.033 1.088 1 98.94 88 HIS A CA 1
ATOM 744 C C . HIS A 1 88 ? -4.527 2.98 1.97 1 98.94 88 HIS A C 1
ATOM 746 O O . HIS A 1 88 ? -4.426 2.779 3.182 1 98.94 88 HIS A O 1
ATOM 752 N N . TYR A 1 89 ? -5.699 3.094 1.386 1 98.62 89 TYR A N 1
ATOM 753 C CA . TYR A 1 89 ? -6.93 2.955 2.152 1 98.62 89 TYR A CA 1
ATOM 754 C C . TYR A 1 89 ? -7.191 1.496 2.504 1 98.62 89 TYR A C 1
ATOM 756 O O . TYR A 1 89 ? -7.152 0.624 1.633 1 98.62 89 TYR A O 1
ATOM 764 N N . TYR A 1 90 ? -7.512 1.249 3.779 1 97.5 90 TYR A N 1
ATOM 765 C CA . TYR A 1 90 ? -7.844 -0.121 4.152 1 97.5 90 TYR A CA 1
ATOM 766 C C . TYR A 1 90 ? -9.281 -0.22 4.656 1 97.5 90 TYR A C 1
ATOM 768 O O . TYR A 1 90 ? -10.055 -1.059 4.184 1 97.5 90 TYR A O 1
ATOM 776 N N . PHE A 1 91 ? -9.555 0.684 5.656 1 94.44 91 PHE A N 1
ATOM 777 C CA . PHE A 1 91 ? -10.828 0.513 6.336 1 94.44 91 PHE A CA 1
ATOM 778 C C . PHE A 1 91 ? -11.219 1.78 7.09 1 94.44 91 PHE A C 1
ATOM 780 O O . PHE A 1 91 ? -10.359 2.451 7.664 1 94.44 91 PHE A O 1
ATOM 787 N N . GLY A 1 92 ? -12.523 2.064 7.129 1 93.94 92 GLY A N 1
ATOM 788 C CA . GLY A 1 92 ? -13.039 3.145 7.953 1 93.94 92 GLY A CA 1
ATOM 789 C C . GLY A 1 92 ? -13.438 4.367 7.152 1 93.94 92 GLY A C 1
ATOM 790 O O . GLY A 1 92 ? -14 4.246 6.059 1 93.94 92 GLY A O 1
ATOM 791 N N . SER A 1 93 ? -13.148 5.535 7.727 1 94.69 93 SER A N 1
ATOM 792 C CA . SER A 1 93 ? -13.656 6.789 7.18 1 94.69 93 SER A CA 1
ATOM 793 C C . SER A 1 93 ? -12.727 7.34 6.102 1 94.69 93 SER A C 1
ATOM 795 O O . SER A 1 93 ? -11.57 6.918 5.996 1 94.69 93 SER A O 1
ATOM 797 N N . LEU A 1 94 ? -13.32 8.242 5.332 1 96.06 94 LEU A N 1
ATOM 798 C CA . LEU A 1 94 ? -12.547 9.062 4.402 1 96.06 94 LEU A CA 1
ATOM 799 C C . LEU A 1 94 ? -11.469 9.844 5.137 1 96.06 94 LEU A C 1
ATOM 801 O O . LEU A 1 94 ? -11.719 10.414 6.203 1 96.06 94 LEU A O 1
ATOM 805 N N . VAL A 1 95 ? -10.289 9.789 4.594 1 98.25 95 VAL A N 1
ATOM 806 C CA . VAL A 1 95 ? -9.203 10.609 5.113 1 98.25 95 VAL A CA 1
ATOM 807 C C . VAL A 1 95 ? -8.945 11.773 4.16 1 98.25 95 VAL A C 1
ATOM 809 O O . VAL A 1 95 ? -8.742 11.578 2.961 1 98.25 95 VAL A O 1
ATOM 812 N N . ILE A 1 96 ? -8.945 12.977 4.723 1 98.69 96 ILE A N 1
ATOM 813 C CA . ILE A 1 96 ? -8.578 14.164 3.961 1 98.69 96 ILE A CA 1
ATOM 814 C C . ILE A 1 96 ? -7.098 14.469 4.164 1 98.69 96 ILE A C 1
ATOM 816 O O . ILE A 1 96 ? -6.629 14.586 5.301 1 98.69 96 ILE A O 1
ATOM 820 N N . ILE A 1 97 ? -6.363 14.57 3.041 1 98.88 97 ILE A N 1
ATOM 821 C CA . ILE A 1 97 ? -4.934 14.844 3.098 1 98.88 97 ILE A CA 1
ATOM 822 C C . ILE A 1 97 ? -4.637 16.203 2.457 1 98.88 97 ILE A C 1
ATOM 824 O O . ILE A 1 97 ? -4.98 16.438 1.296 1 98.88 97 ILE A O 1
ATOM 828 N N . HIS A 1 98 ? -4.043 17.062 3.229 1 98.81 98 HIS A N 1
ATOM 829 C CA . HIS A 1 98 ? -3.602 18.375 2.766 1 98.81 98 HIS A CA 1
ATOM 830 C C . HIS A 1 98 ? -2.117 18.375 2.416 1 98.81 98 HIS A C 1
ATOM 832 O O . HIS A 1 98 ? -1.281 18.016 3.252 1 98.81 98 HIS A O 1
ATOM 838 N N . ILE A 1 99 ? -1.785 18.781 1.19 1 98.81 99 ILE A N 1
ATOM 839 C CA . ILE A 1 99 ? -0.398 18.766 0.741 1 98.81 99 ILE A CA 1
ATOM 840 C C . ILE A 1 99 ? 0.011 20.156 0.267 1 98.81 99 ILE A C 1
ATOM 842 O O . ILE A 1 99 ? -0.695 20.781 -0.528 1 98.81 99 ILE A O 1
ATOM 846 N N . ILE A 1 100 ? 1.09 20.672 0.812 1 98.62 100 ILE A N 1
ATOM 847 C CA . ILE A 1 100 ? 1.746 21.891 0.316 1 98.62 100 ILE A CA 1
ATOM 848 C C . ILE A 1 100 ? 3.109 21.531 -0.271 1 98.62 100 ILE A C 1
ATOM 850 O O . ILE A 1 100 ? 4.027 21.156 0.462 1 98.62 100 ILE A O 1
ATOM 854 N N . ASP A 1 101 ? 3.205 21.656 -1.586 1 97.62 101 ASP A N 1
ATOM 855 C CA . ASP A 1 101 ? 4.461 21.25 -2.203 1 97.62 101 ASP A CA 1
ATOM 856 C C . ASP A 1 101 ? 5.551 22.297 -1.979 1 97.62 101 ASP A C 1
ATOM 858 O O . ASP A 1 101 ? 5.328 23.297 -1.305 1 97.62 101 ASP A O 1
ATOM 862 N N . ASN A 1 102 ? 6.711 22.016 -2.469 1 93.44 102 ASN A N 1
ATOM 863 C CA . ASN A 1 102 ? 7.879 22.844 -2.205 1 93.44 102 ASN A CA 1
ATOM 864 C C . ASN A 1 102 ? 7.73 24.234 -2.818 1 93.44 102 ASN A C 1
ATOM 866 O O . ASN A 1 102 ? 8.477 25.156 -2.469 1 93.44 102 ASN A O 1
ATOM 870 N N . PHE A 1 103 ? 6.789 24.469 -3.695 1 95.12 103 PHE A N 1
ATOM 871 C CA . PHE A 1 103 ? 6.559 25.75 -4.348 1 95.12 103 PHE A CA 1
ATOM 872 C C . PHE A 1 103 ? 5.41 26.5 -3.686 1 95.12 103 PHE A C 1
ATOM 874 O O . PHE A 1 103 ? 5.086 27.625 -4.078 1 95.12 103 PHE A O 1
ATOM 881 N N . GLY A 1 104 ? 4.84 25.812 -2.719 1 96.81 104 GLY A N 1
ATOM 882 C CA . GLY A 1 104 ? 3.766 26.453 -1.974 1 96.81 104 GLY A CA 1
ATOM 883 C C . GLY A 1 104 ? 2.391 26.172 -2.553 1 96.81 104 GLY A C 1
ATOM 884 O O . GLY A 1 104 ? 1.396 26.75 -2.109 1 96.81 104 GLY A O 1
ATOM 885 N N . ASN A 1 105 ? 2.342 25.344 -3.555 1 98.25 105 ASN A N 1
ATOM 886 C CA . ASN A 1 105 ? 1.047 24.953 -4.102 1 98.25 105 ASN A CA 1
ATOM 887 C C . ASN A 1 105 ? 0.326 23.969 -3.186 1 98.25 105 ASN A C 1
ATOM 889 O O . ASN A 1 105 ? 0.944 23.047 -2.648 1 98.25 105 ASN A O 1
ATOM 893 N N . TYR A 1 106 ? -0.978 24.234 -3.045 1 98.56 106 TYR A N 1
ATOM 894 C CA . TYR A 1 106 ? -1.804 23.391 -2.182 1 98.56 106 TYR A CA 1
ATOM 895 C C . TYR A 1 106 ? -2.619 22.406 -3.004 1 98.56 106 TYR A C 1
ATOM 897 O O . TYR A 1 106 ? -3.178 22.766 -4.043 1 98.56 106 TYR A O 1
ATOM 905 N N . THR A 1 107 ? -2.656 21.156 -2.559 1 98.5 107 THR A N 1
ATOM 906 C CA . THR A 1 107 ? -3.531 20.125 -3.102 1 98.5 107 THR A CA 1
ATOM 907 C C . THR A 1 107 ? -4.266 19.391 -1.979 1 98.5 107 THR A C 1
ATOM 909 O O . THR A 1 107 ? -3.684 19.109 -0.93 1 98.5 107 THR A O 1
ATOM 912 N N . LEU A 1 108 ? -5.555 19.141 -2.215 1 98.69 108 LEU A N 1
ATOM 913 C CA . LEU A 1 108 ? -6.359 18.312 -1.32 1 98.69 108 LEU A CA 1
ATOM 914 C C . LEU A 1 108 ? -6.617 16.938 -1.933 1 98.69 108 LEU A C 1
ATOM 916 O O . LEU A 1 108 ? -7.125 16.844 -3.051 1 98.69 108 LEU A O 1
ATOM 920 N N . GLU A 1 109 ? -6.207 15.938 -1.246 1 98.75 109 GLU A N 1
ATOM 921 C CA . GLU A 1 109 ? -6.445 14.562 -1.694 1 98.75 109 GLU A CA 1
ATOM 922 C C . GLU A 1 109 ? -7.418 13.844 -0.769 1 98.75 109 GLU A C 1
ATOM 924 O O . GLU A 1 109 ? -7.473 14.125 0.429 1 98.75 109 GLU A O 1
ATOM 929 N N . LYS A 1 110 ? -8.211 12.977 -1.348 1 98.75 110 LYS A N 1
ATOM 930 C CA . LYS A 1 110 ? -9.18 12.172 -0.606 1 98.75 110 LYS A CA 1
ATOM 931 C C . LYS A 1 110 ? -8.828 10.688 -0.674 1 98.75 110 LYS A C 1
ATOM 933 O O . LYS A 1 110 ? -8.812 10.102 -1.755 1 98.75 110 LYS A O 1
ATOM 938 N N . LEU A 1 111 ? -8.523 10.125 0.433 1 98.62 111 LEU A N 1
ATOM 939 C CA . LEU A 1 111 ? -8.227 8.703 0.543 1 98.62 111 LEU A CA 1
ATOM 940 C C . LEU A 1 111 ? -9.438 7.934 1.063 1 98.62 111 LEU A C 1
ATOM 942 O O . LEU A 1 111 ? -9.828 8.094 2.221 1 98.62 111 LEU A O 1
ATOM 946 N N . GLY A 1 112 ? -10.078 7.191 0.227 1 96.56 112 GLY A N 1
ATOM 947 C CA . GLY A 1 112 ? -11.297 6.469 0.561 1 96.56 112 GLY A CA 1
ATOM 948 C C . GLY A 1 112 ? -11.82 5.613 -0.579 1 96.56 112 GLY A C 1
ATOM 949 O O . GLY A 1 112 ? -11.219 5.57 -1.654 1 96.56 112 GLY A O 1
ATOM 950 N N . PRO A 1 113 ? -12.859 4.922 -0.385 1 93.31 113 PRO A N 1
ATOM 951 C CA . PRO A 1 113 ? -13.312 3.906 -1.342 1 93.31 113 PRO A CA 1
ATOM 952 C C . PRO A 1 113 ? -14.328 4.449 -2.342 1 93.31 113 PRO A C 1
ATOM 954 O O . PRO A 1 113 ? -14.688 3.758 -3.301 1 93.31 113 PRO A O 1
ATOM 957 N N . ASN A 1 114 ? -14.812 5.664 -2.201 1 93.62 114 ASN A N 1
ATOM 958 C CA . ASN A 1 114 ? -15.875 6.184 -3.055 1 93.62 114 ASN A CA 1
ATOM 959 C C . ASN A 1 114 ? -15.312 6.93 -4.262 1 93.62 114 ASN A C 1
ATOM 961 O O . ASN A 1 114 ? -15.18 8.156 -4.238 1 93.62 114 ASN A O 1
ATOM 965 N N . LEU A 1 115 ? -15.172 6.215 -5.328 1 94.88 115 LEU A N 1
ATOM 966 C CA . LEU A 1 115 ? -14.555 6.77 -6.523 1 94.88 115 LEU A CA 1
ATOM 967 C C . LEU A 1 115 ? -15.438 7.844 -7.148 1 94.88 115 LEU A C 1
ATOM 969 O O . LEU A 1 115 ? -14.938 8.766 -7.805 1 94.88 115 LEU A O 1
ATOM 973 N N . GLU A 1 116 ? -16.734 7.742 -6.934 1 93.88 116 GLU A N 1
ATOM 974 C CA . GLU A 1 116 ? -17.672 8.719 -7.488 1 93.88 116 GLU A CA 1
ATOM 975 C C . GLU A 1 116 ? -17.5 10.086 -6.836 1 93.88 116 GLU A C 1
ATOM 977 O O . GLU A 1 116 ? -17.891 11.109 -7.406 1 93.88 116 GLU A O 1
ATOM 982 N N . GLU A 1 117 ? -16.906 10.086 -5.688 1 95.31 117 GLU A N 1
ATOM 983 C CA . GLU A 1 117 ? -16.641 11.336 -4.969 1 95.31 117 GLU A CA 1
ATOM 984 C C . GLU A 1 117 ? -15.18 11.734 -5.07 1 95.31 117 GLU A C 1
ATOM 986 O O . GLU A 1 117 ? -14.656 12.43 -4.191 1 95.31 117 GLU A O 1
ATOM 991 N N . ASN A 1 118 ? -14.477 11.18 -6.02 1 96.75 118 ASN A N 1
ATOM 992 C CA . ASN A 1 118 ? -13.078 11.461 -6.312 1 96.75 118 ASN A CA 1
ATOM 993 C C . ASN A 1 118 ? -12.164 10.984 -5.184 1 96.75 118 ASN A C 1
ATOM 995 O O . ASN A 1 118 ? -11.117 11.586 -4.934 1 96.75 118 ASN A O 1
ATOM 999 N N . GLU A 1 119 ? -12.664 10.039 -4.41 1 97.5 119 GLU A N 1
ATOM 1000 C CA . GLU A 1 119 ? -11.789 9.344 -3.469 1 97.5 119 GLU A CA 1
ATOM 1001 C C . GLU A 1 119 ? -10.914 8.32 -4.184 1 97.5 119 GLU A C 1
ATOM 1003 O O . GLU A 1 119 ? -11.25 7.859 -5.277 1 97.5 119 GLU A O 1
ATOM 1008 N N . ASN A 1 120 ? -9.758 8.078 -3.586 1 98.19 120 ASN A N 1
ATOM 1009 C CA . ASN A 1 120 ? -8.805 7.145 -4.168 1 98.19 120 ASN A CA 1
ATOM 1010 C C . ASN A 1 120 ? -8.328 6.117 -3.143 1 98.19 120 ASN A C 1
ATOM 1012 O O . ASN A 1 120 ? -8.172 6.441 -1.964 1 98.19 120 ASN A O 1
ATOM 1016 N N . PHE A 1 121 ? -8.055 4.906 -3.674 1 98.56 121 PHE A N 1
ATOM 1017 C CA . PHE A 1 121 ? -7.523 3.879 -2.789 1 98.56 121 PHE A CA 1
ATOM 1018 C C . PHE A 1 121 ? -6.07 4.172 -2.426 1 98.56 121 PHE A C 1
ATOM 1020 O O . PHE A 1 121 ? -5.574 3.691 -1.406 1 98.56 121 PHE A O 1
ATOM 1027 N N . GLN A 1 122 ? -5.352 4.957 -3.305 1 98.81 122 GLN A N 1
ATOM 1028 C CA . GLN A 1 122 ? -3.965 5.359 -3.09 1 98.81 122 GLN A CA 1
ATOM 1029 C C . GLN A 1 122 ? -3.799 6.867 -3.256 1 98.81 122 GLN A C 1
ATOM 1031 O O . GLN A 1 122 ? -4.387 7.465 -4.16 1 98.81 122 GLN A O 1
ATOM 1036 N N . VAL A 1 123 ? -3.018 7.367 -2.41 1 98.88 123 VAL A N 1
ATOM 1037 C CA . VAL A 1 123 ? -2.564 8.742 -2.568 1 98.88 123 VAL A CA 1
ATOM 1038 C 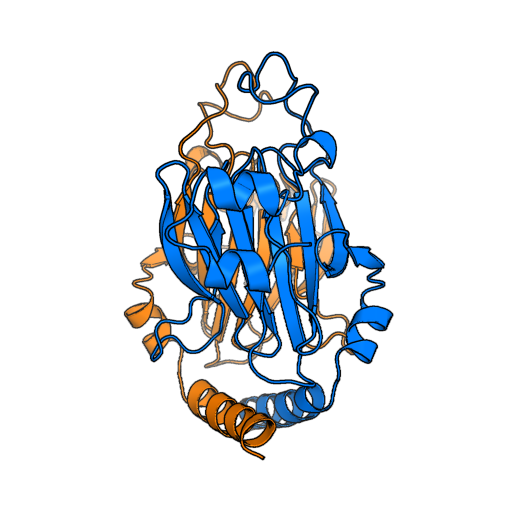C . VAL A 1 123 ? -1.043 8.805 -2.441 1 98.88 123 VAL A C 1
ATOM 1040 O O . VAL A 1 123 ? -0.467 8.219 -1.524 1 98.88 123 VAL A O 1
ATOM 1043 N N . ILE A 1 124 ? -0.403 9.469 -3.395 1 98.88 124 ILE A N 1
ATOM 1044 C CA . ILE A 1 124 ? 1.045 9.648 -3.371 1 98.88 124 ILE A CA 1
ATOM 1045 C C . ILE A 1 124 ? 1.386 11 -2.748 1 98.88 124 ILE A C 1
ATOM 1047 O O . ILE A 1 124 ? 0.9 12.039 -3.199 1 98.88 124 ILE A O 1
ATOM 1051 N N . ILE A 1 125 ? 2.143 11.016 -1.733 1 98.75 125 ILE A N 1
ATOM 1052 C CA . ILE A 1 125 ? 2.699 12.227 -1.142 1 98.75 125 ILE A CA 1
ATOM 1053 C C . ILE A 1 125 ? 4.129 12.438 -1.641 1 98.75 125 ILE A C 1
ATOM 1055 O O . ILE A 1 125 ? 5.031 11.672 -1.299 1 98.75 125 ILE A O 1
ATOM 1059 N N . PRO A 1 126 ? 4.316 13.477 -2.379 1 98.44 126 PRO A N 1
ATOM 1060 C CA . PRO A 1 126 ? 5.656 13.68 -2.932 1 98.44 126 PRO A CA 1
ATOM 1061 C C . PRO A 1 126 ? 6.688 14.031 -1.861 1 98.44 126 PRO A C 1
ATOM 1063 O O . PRO A 1 126 ? 6.375 14.75 -0.91 1 98.44 126 PRO A O 1
ATOM 1066 N N . LYS A 1 127 ? 7.871 13.523 -2.082 1 98.56 127 LYS A N 1
ATOM 1067 C CA . LYS A 1 127 ? 8.977 13.891 -1.198 1 98.56 127 LYS A CA 1
ATOM 1068 C C . LYS A 1 127 ? 9.086 15.406 -1.064 1 98.56 127 LYS A C 1
ATOM 1070 O O . LYS A 1 127 ? 8.789 16.141 -2.006 1 98.56 127 LYS A O 1
ATOM 1075 N N . ASN A 1 128 ? 9.469 15.859 0.11 1 97.75 128 ASN A N 1
ATOM 1076 C CA . ASN A 1 128 ? 9.789 17.234 0.445 1 97.75 128 ASN A CA 1
ATOM 1077 C C . ASN A 1 128 ? 8.547 18.109 0.492 1 97.75 128 ASN A C 1
ATOM 1079 O O . ASN A 1 128 ? 8.633 19.328 0.714 1 97.75 128 ASN A O 1
ATOM 1083 N N . SER A 1 129 ? 7.391 17.578 0.323 1 98.44 129 SER A N 1
ATOM 1084 C CA . SER A 1 129 ? 6.145 18.297 0.547 1 98.44 129 SER A CA 1
ATOM 1085 C C . SER A 1 129 ? 5.703 18.203 2.002 1 98.44 129 SER A C 1
ATOM 1087 O O . SER A 1 129 ? 5.844 17.156 2.633 1 98.44 129 SER A O 1
ATOM 1089 N N . TYR A 1 130 ? 5.223 19.281 2.494 1 98.56 130 TYR A N 1
ATOM 1090 C CA . TYR A 1 130 ? 4.543 19.203 3.783 1 98.56 130 TYR A CA 1
ATOM 1091 C C . TYR A 1 130 ? 3.129 18.656 3.623 1 98.56 130 TYR A C 1
ATOM 1093 O O . TYR A 1 130 ? 2.418 19.031 2.684 1 98.56 130 TYR A O 1
ATOM 1101 N N . PHE A 1 131 ? 2.754 17.781 4.539 1 98.88 131 PHE A N 1
ATOM 1102 C CA . PHE A 1 131 ? 1.388 17.281 4.441 1 98.88 131 PHE A CA 1
ATOM 1103 C C . PHE A 1 131 ? 0.815 16.984 5.824 1 98.88 131 PHE A C 1
ATOM 1105 O O . PHE A 1 131 ? 1.563 16.75 6.773 1 98.88 131 PHE A O 1
ATOM 1112 N N . ALA A 1 132 ? -0.488 17.125 5.961 1 98.75 132 ALA A N 1
ATOM 1113 C CA . ALA A 1 132 ? -1.313 16.859 7.137 1 98.75 132 ALA A CA 1
ATOM 1114 C C . ALA A 1 132 ? -2.576 16.094 6.754 1 98.75 132 ALA A C 1
ATOM 1116 O O . ALA A 1 132 ? -2.92 15.992 5.574 1 98.75 132 ALA A O 1
ATOM 1117 N N . ALA A 1 133 ? -3.213 15.523 7.75 1 98.75 133 ALA A N 1
ATOM 1118 C CA . ALA A 1 133 ? -4.406 14.75 7.426 1 98.75 133 ALA A CA 1
ATOM 1119 C C . ALA A 1 133 ? -5.418 14.797 8.57 1 98.75 133 ALA A C 1
ATOM 1121 O O . ALA A 1 133 ? -5.051 15.047 9.719 1 98.75 133 ALA A O 1
ATOM 1122 N N . GLU A 1 134 ? -6.656 14.562 8.188 1 98.38 134 GLU A N 1
ATOM 1123 C CA . GLU A 1 134 ? -7.734 14.531 9.172 1 98.38 134 GLU A CA 1
ATOM 1124 C C . GLU A 1 134 ? -8.875 13.633 8.703 1 98.38 134 GLU A C 1
ATOM 1126 O O . GLU A 1 134 ? -8.969 13.297 7.523 1 98.38 134 GLU A O 1
ATOM 1131 N N . ILE A 1 135 ? -9.625 13.188 9.672 1 96.81 135 ILE A N 1
ATOM 1132 C CA . ILE A 1 135 ? -10.953 12.617 9.469 1 96.81 135 ILE A CA 1
ATOM 1133 C C . ILE A 1 135 ? -12.016 13.617 9.914 1 96.81 135 ILE A C 1
ATOM 1135 O O . ILE A 1 135 ? -11.977 14.117 11.047 1 96.81 135 ILE A O 1
ATOM 1139 N N . THR A 1 136 ? -12.883 13.914 9.055 1 89.94 136 THR A N 1
ATOM 1140 C CA . THR A 1 136 ? -13.805 15.016 9.328 1 89.94 136 THR A CA 1
ATOM 1141 C C . THR A 1 136 ? -14.867 14.594 10.336 1 89.94 136 THR A C 1
ATOM 1143 O O . THR A 1 136 ? -15.375 15.422 11.094 1 89.94 136 THR A O 1
ATOM 1146 N N . GLU A 1 137 ? -15.195 13.32 10.289 1 89.38 137 GLU A N 1
ATOM 1147 C CA . GLU A 1 137 ? -16.203 12.852 11.242 1 89.38 137 GLU A CA 1
ATOM 1148 C C . GLU A 1 137 ? -15.57 12.547 12.594 1 89.38 137 GLU A C 1
ATOM 1150 O O . GLU A 1 137 ? -14.703 11.68 12.703 1 89.38 137 GLU A O 1
ATOM 1155 N N . LYS A 1 138 ? -16.125 13.188 13.562 1 88.75 138 LYS A N 1
ATOM 1156 C CA . LYS A 1 138 ? -15.641 12.93 14.914 1 88.75 138 LYS A CA 1
ATOM 1157 C C . LYS A 1 138 ? -16.016 11.516 15.367 1 88.75 138 LYS A C 1
ATOM 1159 O O . LYS A 1 138 ? -16.984 10.938 14.883 1 88.75 138 LYS A O 1
ATOM 1164 N N . ASN A 1 139 ? -15.281 11 16.266 1 87.62 139 ASN A N 1
ATOM 1165 C CA . ASN A 1 139 ? -15.5 9.68 16.844 1 87.62 139 ASN A CA 1
ATOM 1166 C C . ASN A 1 139 ? -15.523 8.594 15.766 1 87.62 139 ASN A C 1
ATOM 1168 O O . ASN A 1 139 ? -16.359 7.691 15.805 1 87.62 139 ASN A O 1
ATOM 1172 N N . SER A 1 140 ? -14.883 8.805 14.727 1 93.81 140 SER A N 1
ATOM 1173 C CA . SER A 1 140 ? -14.633 7.836 13.672 1 93.81 140 SER A CA 1
ATOM 1174 C C . SER A 1 140 ? -13.141 7.539 13.531 1 93.81 140 SER A C 1
ATOM 1176 O O . SER A 1 140 ? -12.336 7.965 14.367 1 93.81 140 SER A O 1
ATOM 1178 N N . PHE A 1 141 ? -12.828 6.645 12.633 1 96.81 141 PHE A N 1
ATOM 1179 C CA . PHE A 1 141 ? -11.422 6.289 12.461 1 96.81 141 PHE A CA 1
ATOM 1180 C C . PHE A 1 141 ? -11.164 5.766 11.047 1 96.81 141 PHE A C 1
ATOM 1182 O O . PHE A 1 141 ? -12.109 5.469 10.312 1 96.81 141 PHE A O 1
ATOM 1189 N N . ALA A 1 142 ? -9.977 5.766 10.719 1 96.81 142 ALA A N 1
ATOM 1190 C CA . ALA A 1 142 ? -9.516 5.086 9.508 1 96.81 142 ALA A CA 1
ATOM 1191 C C . ALA A 1 142 ? -8.219 4.32 9.773 1 96.81 142 ALA A C 1
ATOM 1193 O O . ALA A 1 142 ? -7.348 4.793 10.508 1 96.81 142 ALA A O 1
ATOM 1194 N N . ILE A 1 143 ? -8.148 3.131 9.188 1 97.38 143 ILE A N 1
ATOM 1195 C CA . ILE A 1 143 ? -6.902 2.375 9.133 1 97.38 143 ILE A CA 1
ATOM 1196 C C . ILE A 1 143 ? -6.336 2.424 7.711 1 97.38 143 ILE A C 1
ATOM 1198 O O . ILE A 1 143 ? -7.039 2.115 6.746 1 97.38 143 ILE A O 1
ATOM 1202 N N . ILE A 1 144 ? -5.082 2.84 7.625 1 98.62 144 ILE A N 1
ATOM 1203 C CA . ILE A 1 144 ? -4.445 2.959 6.316 1 98.62 144 ILE A CA 1
ATOM 1204 C C . ILE A 1 144 ? -3.057 2.328 6.363 1 98.62 144 ILE A C 1
ATOM 1206 O O . ILE A 1 144 ? -2.557 1.987 7.438 1 98.62 144 ILE A O 1
ATOM 1210 N N . GLY A 1 145 ? -2.523 2.031 5.242 1 98.88 145 GLY A N 1
ATOM 1211 C CA . GLY A 1 145 ? -1.121 1.68 5.09 1 98.88 145 GLY A CA 1
ATOM 1212 C C . GLY A 1 145 ? -0.28 2.809 4.527 1 98.88 145 GLY A C 1
ATOM 1213 O O . GLY A 1 145 ? -0.784 3.652 3.781 1 98.88 145 GLY A O 1
ATOM 1214 N N . CYS A 1 146 ? 0.978 2.822 4.871 1 98.94 146 CYS A N 1
ATOM 1215 C CA . CYS A 1 146 ? 1.934 3.754 4.281 1 98.94 146 CYS A CA 1
ATOM 1216 C C . CYS A 1 146 ? 3.205 3.031 3.852 1 98.94 146 CYS A C 1
ATOM 1218 O O . CYS A 1 146 ? 3.844 2.355 4.66 1 98.94 146 CYS A O 1
ATOM 1220 N N . THR A 1 147 ? 3.535 3.178 2.613 1 98.94 147 THR A N 1
ATOM 1221 C CA . THR A 1 147 ? 4.793 2.635 2.115 1 98.94 147 THR A CA 1
ATOM 1222 C C . THR A 1 147 ? 5.75 3.76 1.72 1 98.94 147 THR A C 1
ATOM 1224 O O . THR A 1 147 ? 5.328 4.762 1.139 1 98.94 147 THR A O 1
ATOM 1227 N N . VAL A 1 148 ? 6.996 3.588 2.107 1 98.94 148 VAL A N 1
ATOM 1228 C CA . VAL A 1 148 ? 8.023 4.586 1.822 1 98.94 148 VAL A CA 1
ATOM 1229 C C . VAL A 1 148 ? 9.219 3.918 1.156 1 98.94 148 VAL A C 1
ATOM 1231 O O . VAL A 1 148 ? 9.672 2.855 1.592 1 98.94 148 VAL A O 1
ATOM 1234 N N . SER A 1 149 ? 9.703 4.484 0.102 1 98.81 149 SER A N 1
ATOM 1235 C CA . SER A 1 149 ? 10.883 4.027 -0.616 1 98.81 149 SER A CA 1
ATOM 1236 C C . SER A 1 149 ? 11.68 5.203 -1.177 1 98.81 149 SER A C 1
ATOM 1238 O O . SER A 1 149 ? 11.125 6.059 -1.873 1 98.81 149 SER A O 1
ATOM 1240 N N . PRO A 1 150 ? 13.039 5.324 -0.992 1 98.62 150 PRO A N 1
ATOM 1241 C CA . PRO A 1 150 ? 13.797 4.531 -0.021 1 98.62 150 PRO A CA 1
ATOM 1242 C C . PRO A 1 150 ? 13.172 4.555 1.374 1 98.62 150 PRO A C 1
ATOM 1244 O O . PRO A 1 150 ? 12.484 5.512 1.729 1 98.62 150 PRO A O 1
ATOM 1247 N N . GLY A 1 151 ? 13.375 3.543 2.1 1 98.88 151 GLY A N 1
ATOM 1248 C CA . GLY A 1 151 ? 12.594 3.252 3.289 1 98.88 151 GLY A CA 1
ATOM 1249 C C . GLY A 1 151 ? 12.633 4.363 4.32 1 98.88 151 GLY A C 1
ATOM 1250 O O . GLY A 1 151 ? 13.602 5.125 4.379 1 98.88 151 GLY A O 1
ATOM 1251 N N . PHE A 1 152 ? 11.648 4.43 5.152 1 98.81 152 PHE A N 1
ATOM 1252 C CA . PHE A 1 152 ? 11.484 5.461 6.172 1 98.81 152 PHE A CA 1
ATOM 1253 C C . PHE A 1 152 ? 12.523 5.309 7.273 1 98.81 152 PHE A C 1
ATOM 1255 O O . PHE A 1 152 ? 12.789 4.199 7.734 1 98.81 152 PHE A O 1
ATOM 1262 N N . ASP A 1 153 ? 13 6.363 7.668 1 98.5 153 ASP A N 1
ATOM 1263 C CA . ASP A 1 153 ? 13.797 6.535 8.883 1 98.5 153 ASP A CA 1
ATOM 1264 C C . ASP A 1 153 ? 13.445 7.844 9.586 1 98.5 153 ASP A C 1
ATOM 1266 O O . ASP A 1 153 ? 13.242 8.867 8.938 1 98.5 153 ASP A O 1
ATOM 1270 N N . PHE A 1 154 ? 13.375 7.82 10.898 1 98 154 PHE A N 1
ATOM 1271 C CA . PHE A 1 154 ? 13.016 9.031 11.633 1 98 154 PHE A CA 1
ATOM 1272 C C . PHE A 1 154 ? 14.023 10.141 11.367 1 98 154 PHE A C 1
ATOM 1274 O O . PHE A 1 154 ? 13.719 11.32 11.562 1 98 154 PHE A O 1
ATOM 1281 N N . GLU A 1 155 ? 15.18 9.805 10.883 1 97.62 155 GLU A N 1
ATOM 1282 C CA . GLU A 1 155 ? 16.156 10.805 10.438 1 97.62 155 GLU A CA 1
ATOM 1283 C C . GLU A 1 155 ? 15.578 11.68 9.328 1 97.62 155 GLU A C 1
ATOM 1285 O O . GLU A 1 155 ? 16 12.82 9.141 1 97.62 155 GLU A O 1
ATOM 1290 N N . ASP A 1 156 ? 14.617 11.133 8.57 1 97.88 156 ASP A N 1
ATOM 1291 C CA . ASP A 1 156 ? 14.062 11.805 7.402 1 97.88 156 ASP A CA 1
ATOM 1292 C C . ASP A 1 156 ? 12.766 12.539 7.75 1 97.88 156 ASP A C 1
ATOM 1294 O O . ASP A 1 156 ? 12.203 13.234 6.91 1 97.88 156 ASP A O 1
ATOM 1298 N N . PHE A 1 157 ? 12.305 12.359 8.992 1 98.19 157 PHE A N 1
ATOM 1299 C CA . PHE A 1 157 ? 11.023 12.875 9.453 1 98.19 157 PHE A CA 1
ATOM 1300 C C . PHE A 1 157 ? 11.188 14.273 10.039 1 98.19 157 PHE A C 1
ATOM 1302 O O . PHE A 1 157 ? 11.93 14.469 11 1 98.19 157 PHE A O 1
ATOM 1309 N N . GLU A 1 158 ? 10.469 15.242 9.453 1 97.31 158 GLU A N 1
ATOM 1310 C CA . GLU A 1 158 ? 10.5 16.594 9.984 1 97.31 158 GLU A CA 1
ATOM 1311 C C . GLU A 1 158 ? 9.102 17.078 10.336 1 97.31 158 GLU A C 1
ATOM 1313 O O . GLU A 1 158 ? 8.289 17.375 9.453 1 97.31 158 GLU A O 1
ATOM 1318 N N . LEU A 1 159 ? 8.852 17.156 11.617 1 96.62 159 LEU A N 1
ATOM 1319 C CA . LEU A 1 159 ? 7.645 17.828 12.062 1 96.62 159 LEU A CA 1
ATOM 1320 C C . LEU A 1 159 ? 7.758 19.344 11.852 1 96.62 159 LEU A C 1
ATOM 1322 O O . LEU A 1 159 ? 8.742 19.953 12.258 1 96.62 159 LEU A O 1
ATOM 1326 N N . ALA A 1 160 ? 6.789 19.891 11.234 1 94.81 160 ALA A N 1
ATOM 1327 C CA . ALA A 1 160 ? 6.883 21.297 10.859 1 94.81 160 ALA A CA 1
ATOM 1328 C C . ALA A 1 160 ? 6.77 22.203 12.086 1 94.81 160 ALA A C 1
ATOM 1330 O O . ALA A 1 160 ? 5.969 21.938 12.992 1 94.81 160 ALA A O 1
ATOM 1331 N N . SER A 1 161 ? 7.578 23.25 12.023 1 94.12 161 SER A N 1
ATOM 1332 C CA . SER A 1 161 ? 7.359 24.359 12.938 1 94.12 161 SER A CA 1
ATOM 1333 C C . SER A 1 161 ? 6.281 25.312 12.406 1 94.12 161 SER A C 1
ATOM 1335 O O . SER A 1 161 ? 6.387 25.812 11.289 1 94.12 161 SER A O 1
ATOM 1337 N N . LYS A 1 162 ? 5.359 25.516 13.281 1 96.81 162 LYS A N 1
ATOM 1338 C CA . LYS A 1 162 ? 4.277 26.391 12.867 1 96.81 162 LYS A CA 1
ATOM 1339 C C . LYS A 1 162 ? 4.824 27.734 12.367 1 96.81 162 LYS A C 1
ATOM 1341 O O . LYS A 1 162 ? 4.457 28.203 11.289 1 96.81 162 LYS A O 1
ATOM 1346 N N . ASN A 1 163 ? 5.707 28.297 13.109 1 96.88 163 ASN A N 1
ATOM 1347 C CA . ASN A 1 163 ? 6.254 29.609 12.766 1 96.88 163 ASN A CA 1
ATOM 1348 C C . ASN A 1 163 ? 7.016 29.562 11.445 1 96.88 163 ASN A C 1
ATOM 1350 O O . ASN A 1 163 ? 6.855 30.453 10.609 1 96.88 163 ASN A O 1
ATOM 1354 N N . GLU A 1 164 ? 7.789 28.547 11.273 1 94.88 164 GLU A N 1
ATOM 1355 C CA . GLU A 1 164 ? 8.57 28.438 10.047 1 94.88 164 GLU A CA 1
ATOM 1356 C C . GLU A 1 164 ? 7.672 28.203 8.836 1 94.88 164 GLU A C 1
ATOM 1358 O O . GLU A 1 164 ? 7.914 28.75 7.762 1 94.88 164 GLU A O 1
ATOM 1363 N N . LEU A 1 165 ? 6.672 27.406 9.062 1 96.69 165 LEU A N 1
ATOM 1364 C CA . LEU A 1 165 ? 5.77 27.094 7.957 1 96.69 165 LEU A CA 1
ATOM 1365 C C . LEU A 1 165 ? 4.934 28.312 7.578 1 96.69 165 LEU A C 1
ATOM 1367 O O . LEU A 1 165 ? 4.66 28.531 6.395 1 96.69 165 LEU A O 1
ATOM 1371 N N . LEU A 1 166 ? 4.547 29.125 8.586 1 97.25 166 LEU A N 1
ATOM 1372 C CA . LEU A 1 166 ? 3.779 30.328 8.344 1 97.25 166 LEU A CA 1
ATOM 1373 C C . LEU A 1 166 ? 4.613 31.359 7.578 1 97.25 166 LEU A C 1
ATOM 1375 O O . LEU A 1 166 ? 4.086 32.094 6.742 1 97.25 166 LEU A O 1
ATOM 1379 N N . LYS A 1 167 ? 5.863 31.375 7.887 1 96.62 167 LYS A N 1
ATOM 1380 C CA . LYS A 1 167 ? 6.766 32.281 7.18 1 96.62 167 LYS A CA 1
ATOM 1381 C C . LYS A 1 167 ? 6.945 31.844 5.727 1 96.62 167 LYS A C 1
ATOM 1383 O O . LYS A 1 167 ? 6.949 32.688 4.82 1 96.62 167 LYS A O 1
ATOM 1388 N N . LYS A 1 168 ? 7.035 30.578 5.535 1 96.12 168 LYS A N 1
ATOM 1389 C CA . LYS A 1 168 ? 7.309 30.047 4.207 1 96.12 168 LYS A CA 1
ATOM 1390 C C . LYS A 1 168 ? 6.062 30.094 3.326 1 96.12 168 LYS A C 1
ATOM 1392 O O . LYS A 1 168 ? 6.152 30.359 2.129 1 96.12 168 LYS A O 1
ATOM 1397 N N . TYR A 1 169 ? 4.922 29.781 3.982 1 97.5 169 TYR A N 1
ATOM 1398 C CA . TYR A 1 169 ? 3.688 29.688 3.209 1 97.5 169 TYR A CA 1
ATOM 1399 C C . TYR A 1 169 ? 2.57 30.484 3.867 1 97.5 169 TYR A C 1
ATOM 1401 O O . TYR A 1 169 ? 1.525 29.938 4.219 1 97.5 169 TYR A O 1
ATOM 1409 N N . PRO A 1 170 ? 2.611 31.75 3.885 1 97.12 170 PRO A N 1
ATOM 1410 C CA . PRO A 1 170 ? 1.626 32.562 4.59 1 97.12 170 PRO A CA 1
ATOM 1411 C C . PRO A 1 170 ? 0.229 32.469 3.984 1 97.12 170 PRO A C 1
ATOM 1413 O O . PRO A 1 170 ? -0.769 32.656 4.684 1 97.12 170 PRO A O 1
ATOM 1416 N N . LYS A 1 171 ? 0.162 32.094 2.723 1 97.38 171 LYS A N 1
ATOM 1417 C CA . LYS A 1 171 ? -1.13 31.984 2.051 1 97.38 171 LYS A CA 1
ATOM 1418 C C . LYS A 1 171 ? -1.97 30.859 2.656 1 97.38 171 LYS A C 1
ATOM 1420 O O . LYS A 1 171 ? -3.193 30.844 2.514 1 97.38 171 LYS A O 1
ATOM 1425 N N . HIS A 1 172 ? -1.286 29.938 3.32 1 98.31 172 HIS A N 1
ATOM 1426 C CA . HIS A 1 172 ? -1.983 28.781 3.865 1 98.31 172 HIS A CA 1
ATOM 1427 C C . HIS A 1 172 ? -2.076 28.859 5.387 1 98.31 172 HIS A C 1
ATOM 1429 O O . HIS A 1 172 ? -2.059 27.828 6.066 1 98.31 172 HIS A O 1
ATOM 1435 N N . HIS A 1 173 ? -2.193 30.031 5.941 1 97.44 173 HIS A N 1
ATOM 1436 C CA . HIS A 1 173 ? -2.072 30.234 7.379 1 97.44 173 HIS A CA 1
ATOM 1437 C C . HIS A 1 173 ? -3.182 29.516 8.141 1 97.44 173 HIS A C 1
ATOM 1439 O O . HIS A 1 173 ? -2.951 28.984 9.227 1 97.44 173 HIS A O 1
ATOM 1445 N N . LYS A 1 174 ? -4.43 29.469 7.637 1 97.56 174 LYS A N 1
ATOM 1446 C CA . LYS A 1 174 ? -5.523 28.797 8.344 1 97.56 174 LYS A CA 1
ATOM 1447 C C . LYS A 1 174 ? -5.25 27.312 8.508 1 97.56 174 LYS A C 1
ATOM 1449 O O . LYS A 1 174 ? -5.449 26.75 9.594 1 97.56 174 LYS A O 1
ATOM 1454 N N . LEU A 1 175 ? -4.797 26.75 7.434 1 97.5 175 LEU A N 1
ATOM 1455 C CA . LEU A 1 175 ? -4.469 25.328 7.449 1 97.5 175 LEU A CA 1
ATOM 1456 C C . LEU A 1 175 ? -3.309 25.047 8.398 1 97.5 175 LEU A C 1
ATOM 1458 O O . LEU A 1 175 ? -3.365 24.109 9.195 1 97.5 175 LEU A O 1
ATOM 1462 N N . ILE A 1 176 ? -2.332 25.859 8.281 1 98 176 ILE A N 1
ATOM 1463 C CA . ILE A 1 176 ? -1.12 25.672 9.07 1 98 176 ILE A CA 1
ATOM 1464 C C . ILE A 1 176 ? -1.447 25.812 10.555 1 98 176 ILE A C 1
ATOM 1466 O O . ILE A 1 176 ? -0.973 25.016 11.375 1 98 176 ILE A O 1
ATOM 1470 N N . GLU A 1 177 ? -2.254 26.75 10.867 1 97.25 177 GLU A N 1
ATOM 1471 C CA . GLU A 1 177 ? -2.643 26.953 12.258 1 97.25 177 GLU A CA 1
ATOM 1472 C C . GLU A 1 177 ? -3.414 25.75 12.789 1 97.25 177 GLU A C 1
ATOM 1474 O O . GLU A 1 177 ? -3.275 25.375 13.961 1 97.25 177 GLU A O 1
ATOM 1479 N N . LYS A 1 178 ? -4.145 25.141 11.961 1 96.06 178 LYS A N 1
ATOM 1480 C CA . LYS A 1 178 ? -4.984 24.016 12.367 1 96.06 178 LYS A CA 1
ATOM 1481 C C . LYS A 1 178 ? -4.152 22.766 12.578 1 96.06 178 LYS A C 1
ATOM 1483 O O . LYS A 1 178 ? -4.441 21.953 13.469 1 96.06 178 LYS A O 1
ATOM 1488 N N . PHE A 1 179 ? -3.082 22.594 11.766 1 97.69 179 PHE A N 1
ATOM 1489 C CA . PHE A 1 179 ? -2.416 21.297 11.734 1 97.69 179 PHE A CA 1
ATOM 1490 C C . PHE A 1 179 ? -0.972 21.422 12.211 1 97.69 179 PHE A C 1
ATOM 1492 O O . PHE A 1 179 ? -0.119 20.609 11.828 1 97.69 179 PHE A O 1
ATOM 1499 N N . SER A 1 180 ? -0.661 22.453 12.922 1 95.19 180 SER A N 1
ATOM 1500 C CA . SER A 1 180 ? 0.681 22.594 13.484 1 95.19 180 SER A CA 1
ATOM 1501 C C . SER A 1 180 ? 0.632 23.078 14.93 1 95.19 180 SER A C 1
ATOM 1503 O O . SER A 1 180 ? -0.345 23.703 15.344 1 95.19 180 SER A O 1
ATOM 1505 N N . ASP A 1 181 ? 1.732 22.688 15.641 1 87.56 181 ASP A N 1
ATOM 1506 C CA . ASP A 1 181 ? 1.876 23.203 17 1 87.56 181 ASP A CA 1
ATOM 1507 C C . ASP A 1 181 ? 2.75 24.453 17.031 1 87.56 181 ASP A C 1
ATOM 1509 O O . ASP A 1 181 ? 3.666 24.594 16.219 1 87.56 181 ASP A O 1
ATOM 1513 N N . MET B 1 1 ? -25.734 12.156 13.203 1 28.44 1 MET B N 1
ATOM 1514 C CA . MET B 1 1 ? -26.422 10.898 12.914 1 28.44 1 MET B CA 1
ATOM 1515 C C . MET B 1 1 ? -25.953 10.312 11.586 1 28.44 1 MET B C 1
ATOM 1517 O O . MET B 1 1 ? -26.562 9.359 11.086 1 28.44 1 MET B O 1
ATOM 1521 N N . TYR B 1 2 ? -25.484 11.188 10.742 1 35.5 2 TYR B N 1
ATOM 1522 C CA . TYR B 1 2 ? -25.078 10.953 9.359 1 35.5 2 TYR B CA 1
ATOM 1523 C C . TYR B 1 2 ? -23.969 9.906 9.289 1 35.5 2 TYR B C 1
ATOM 1525 O O . TYR B 1 2 ? -23.625 9.43 8.203 1 35.5 2 TYR B O 1
ATOM 1533 N N . THR B 1 3 ? -23.141 9.883 10.352 1 41.53 3 THR B N 1
ATOM 1534 C CA . THR B 1 3 ? -21.812 9.328 10.18 1 41.53 3 THR B CA 1
ATOM 1535 C C . THR B 1 3 ? -21.875 7.816 9.969 1 41.53 3 THR B C 1
ATOM 1537 O O . THR B 1 3 ? -21.203 7.277 9.086 1 41.53 3 THR B O 1
ATOM 1540 N N . ARG B 1 4 ? -22.625 7.281 10.906 1 46.16 4 ARG B N 1
ATOM 1541 C CA . ARG B 1 4 ? -22.766 5.832 10.789 1 46.16 4 ARG B CA 1
ATOM 1542 C C . ARG B 1 4 ? -23.625 5.465 9.586 1 46.16 4 ARG B C 1
ATOM 1544 O O . ARG B 1 4 ? -23.406 4.43 8.953 1 46.16 4 ARG B O 1
ATOM 1551 N N . LYS B 1 5 ? -24.688 6.211 9.555 1 46.72 5 LYS B N 1
ATOM 1552 C CA . LYS B 1 5 ? -25.672 5.945 8.5 1 46.72 5 LYS B CA 1
ATOM 1553 C C . LYS B 1 5 ? -25.047 6.137 7.121 1 46.72 5 LYS B C 1
ATOM 1555 O O . LYS B 1 5 ? -25.266 5.328 6.215 1 46.72 5 LYS B O 1
ATOM 1560 N N . GLY B 1 6 ? -24.266 7.258 6.918 1 51.84 6 GLY B N 1
ATOM 1561 C CA . GLY B 1 6 ? -23.578 7.512 5.664 1 51.84 6 GLY B CA 1
ATOM 1562 C C . GLY B 1 6 ? -22.641 6.391 5.266 1 51.84 6 GLY B C 1
ATOM 1563 O O . GLY B 1 6 ? -22.609 5.977 4.105 1 51.84 6 GLY B O 1
ATOM 1564 N N . THR B 1 7 ? -22.141 5.82 6.305 1 59.72 7 THR B N 1
ATOM 1565 C CA . THR B 1 7 ? -21.203 4.734 6.07 1 59.72 7 THR B CA 1
ATOM 1566 C C . THR B 1 7 ? -21.922 3.469 5.629 1 59.72 7 THR B C 1
ATOM 1568 O O . THR B 1 7 ? -21.453 2.764 4.727 1 59.72 7 THR B O 1
ATOM 1571 N N . ILE B 1 8 ? -23.203 3.365 6.152 1 61.53 8 ILE B N 1
ATOM 1572 C CA . ILE B 1 8 ? -23.938 2.152 5.801 1 61.53 8 ILE B CA 1
ATOM 1573 C C . ILE B 1 8 ? -24.438 2.254 4.363 1 61.53 8 ILE B C 1
ATOM 1575 O O . ILE B 1 8 ? -24.328 1.3 3.592 1 61.53 8 ILE B O 1
ATOM 1579 N N . LEU B 1 9 ? -25 3.387 4.066 1 64.62 9 LEU B N 1
ATOM 1580 C CA . LEU B 1 9 ? -25.5 3.578 2.707 1 64.62 9 LEU B CA 1
ATOM 1581 C C . LEU B 1 9 ? -24.359 3.504 1.695 1 64.62 9 LEU B C 1
ATOM 1583 O O . LEU B 1 9 ? -24.531 2.955 0.603 1 64.62 9 LEU B O 1
ATOM 1587 N N . GLN B 1 10 ? -23.297 4.105 2.1 1 64.62 10 GLN B N 1
ATOM 1588 C CA . GLN B 1 10 ? -22.125 4.023 1.23 1 64.62 10 GLN B CA 1
ATOM 1589 C C . GLN B 1 10 ? -21.672 2.576 1.061 1 64.62 10 GLN B C 1
ATOM 1591 O O . GLN B 1 10 ? -21.375 2.139 -0.055 1 64.62 10 GLN B O 1
ATOM 1596 N N . ALA B 1 11 ? -21.719 1.975 2.158 1 65.25 11 ALA B N 1
ATOM 1597 C CA . ALA B 1 11 ? -21.328 0.567 2.094 1 65.25 11 ALA B CA 1
ATOM 1598 C C . ALA B 1 11 ? -22.281 -0.221 1.193 1 65.25 11 ALA B C 1
ATOM 1600 O O . ALA B 1 11 ? -21.844 -1.043 0.387 1 65.25 11 ALA B O 1
ATOM 1601 N N . LEU B 1 12 ? -23.453 0.157 1.285 1 67.75 12 LEU B N 1
ATOM 1602 C CA . LEU B 1 12 ? -24.453 -0.544 0.485 1 67.75 12 LEU B CA 1
ATOM 1603 C C . LEU B 1 12 ? -24.297 -0.214 -0.995 1 67.75 12 LEU B C 1
ATOM 1605 O O . LEU B 1 12 ? -24.453 -1.088 -1.851 1 67.75 12 LEU B O 1
ATOM 1609 N N . SER B 1 13 ? -24.062 0.985 -1.245 1 67.69 13 SER B N 1
ATOM 1610 C CA . SER B 1 13 ? -23.875 1.409 -2.629 1 67.69 13 SER B CA 1
ATOM 1611 C C . SER B 1 13 ? -22.641 0.76 -3.246 1 67.69 13 SER B C 1
ATOM 1613 O O . SER B 1 13 ? -22.656 0.383 -4.422 1 67.69 13 SER B O 1
ATOM 1615 N N . GLU B 1 14 ? -21.688 0.678 -2.484 1 65.5 14 GLU B N 1
ATOM 1616 C CA . GLU B 1 14 ? -20.453 0.069 -2.979 1 65.5 14 GLU B CA 1
ATOM 1617 C C . GLU B 1 14 ? -20.625 -1.429 -3.209 1 65.5 14 GLU B C 1
ATOM 1619 O O . GLU B 1 14 ? -20 -2.004 -4.102 1 65.5 14 GLU B O 1
ATOM 1624 N N . ILE B 1 15 ? -21.469 -1.875 -2.4 1 62.16 15 ILE B N 1
ATOM 1625 C CA . ILE B 1 15 ? -21.734 -3.303 -2.514 1 62.16 15 ILE B CA 1
ATOM 1626 C C . ILE B 1 15 ? -22.453 -3.592 -3.832 1 62.16 15 ILE B C 1
ATOM 1628 O O . ILE B 1 15 ? -22.312 -4.676 -4.398 1 62.16 15 ILE B O 1
ATOM 1632 N N . MET B 1 16 ? -22.969 -2.596 -4.344 1 74.12 16 MET B N 1
ATOM 1633 C CA . MET B 1 16 ? -23.703 -2.812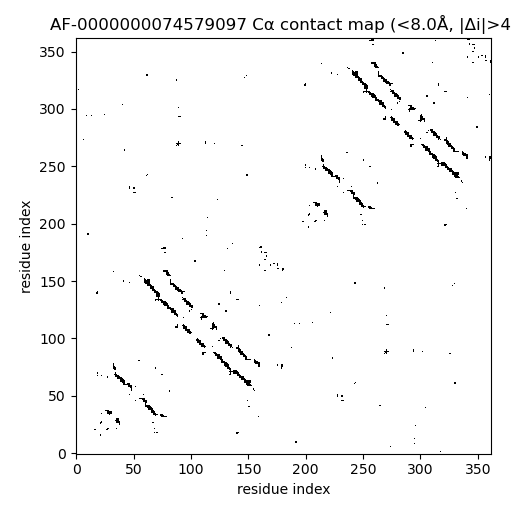 -5.582 1 74.12 16 MET B CA 1
ATOM 1634 C C . MET B 1 16 ? -22.797 -2.705 -6.793 1 74.12 16 MET B C 1
ATOM 1636 O O . MET B 1 16 ? -23.172 -3.084 -7.902 1 74.12 16 MET B O 1
ATOM 1640 N N . LYS B 1 17 ? -21.641 -2.332 -6.523 1 86 17 LYS B N 1
ATOM 1641 C CA . LYS B 1 17 ? -20.672 -2.236 -7.613 1 86 17 LYS B CA 1
ATOM 1642 C C . LYS B 1 17 ? -20 -3.582 -7.875 1 86 17 LYS B C 1
ATOM 1644 O O . LYS B 1 17 ? -19.766 -4.355 -6.941 1 86 17 LYS B O 1
ATOM 1649 N N . ASN B 1 18 ? -19.812 -3.812 -9.211 1 91.56 18 ASN B N 1
ATOM 1650 C CA . ASN B 1 18 ? -19.156 -5.066 -9.586 1 91.56 18 ASN B CA 1
ATOM 1651 C C . ASN B 1 18 ? -17.766 -4.824 -10.172 1 91.56 18 ASN B C 1
ATOM 1653 O O . ASN B 1 18 ? -17.312 -3.686 -10.242 1 91.56 18 ASN B O 1
ATOM 1657 N N . ALA B 1 19 ? -17.141 -5.895 -10.562 1 95 19 ALA B N 1
ATOM 1658 C CA . ALA B 1 19 ? -15.773 -5.824 -11.078 1 95 19 ALA B CA 1
ATOM 1659 C C . ALA B 1 19 ? -15.695 -4.914 -12.305 1 95 19 ALA B C 1
ATOM 1661 O O . ALA B 1 19 ? -14.75 -4.137 -12.445 1 95 19 ALA B O 1
ATOM 1662 N N . GLU B 1 20 ? -16.656 -5.012 -13.117 1 95.38 20 GLU B N 1
ATOM 1663 C CA . GLU B 1 20 ? -16.672 -4.242 -14.359 1 95.38 20 GLU B CA 1
ATOM 1664 C C . GLU B 1 20 ? -16.656 -2.744 -14.086 1 95.38 20 GLU B C 1
ATOM 1666 O O . GLU B 1 20 ? -16 -1.983 -14.805 1 95.38 20 GLU B O 1
ATOM 1671 N N . TYR B 1 21 ? -17.406 -2.357 -13.133 1 95.44 21 TYR B N 1
ATOM 1672 C CA . TYR B 1 21 ? -17.422 -0.954 -12.742 1 95.44 21 TYR B CA 1
ATOM 1673 C C . TYR B 1 21 ? -16 -0.467 -12.445 1 95.44 21 TYR B C 1
ATOM 1675 O O . TYR B 1 21 ? -15.578 0.57 -12.961 1 95.44 21 TYR B O 1
ATOM 1683 N N . PHE B 1 22 ? -15.258 -1.186 -11.68 1 96.69 22 PHE B N 1
ATOM 1684 C CA . PHE B 1 22 ? -13.945 -0.749 -11.234 1 96.69 22 PHE B CA 1
ATOM 1685 C C . PHE B 1 22 ? -12.93 -0.844 -12.367 1 96.69 22 PHE B C 1
ATOM 1687 O O . PHE B 1 22 ? -12.031 -0.004 -12.477 1 96.69 22 PHE B O 1
ATOM 1694 N N . ILE B 1 23 ? -13.039 -1.911 -13.164 1 97.56 23 ILE B N 1
ATOM 1695 C CA . ILE B 1 23 ? -12.148 -2.059 -14.312 1 97.56 23 ILE B CA 1
ATOM 1696 C C . ILE B 1 23 ? -12.25 -0.825 -15.203 1 97.56 23 ILE B C 1
ATOM 1698 O O . ILE B 1 23 ? -11.227 -0.279 -15.633 1 97.56 23 ILE B O 1
ATOM 1702 N N . LYS B 1 24 ? -13.422 -0.42 -15.383 1 97.25 24 LYS B N 1
ATOM 1703 C CA . LYS B 1 24 ? -13.664 0.747 -16.234 1 97.25 24 LYS B CA 1
ATOM 1704 C C . LYS B 1 24 ? -13.227 2.031 -15.531 1 97.25 24 LYS B C 1
ATOM 1706 O O . LYS B 1 24 ? -12.469 2.824 -16.094 1 97.25 24 LYS B O 1
ATOM 1711 N N . LYS B 1 25 ? -13.664 2.254 -14.297 1 97.19 25 LYS B N 1
ATOM 1712 C CA . LYS B 1 25 ? -13.445 3.5 -13.562 1 97.19 25 LYS B CA 1
ATOM 1713 C C . LYS B 1 25 ? -11.961 3.73 -13.305 1 97.19 25 LYS B C 1
ATOM 1715 O O . LYS B 1 25 ? -11.492 4.871 -13.305 1 97.19 25 LYS B O 1
ATOM 1720 N N . LEU B 1 26 ? -11.227 2.639 -13.102 1 98.06 26 LEU B N 1
ATOM 1721 C CA . LEU B 1 26 ? -9.805 2.744 -12.781 1 98.06 26 LEU B CA 1
ATOM 1722 C C . LEU B 1 26 ? -8.945 2.49 -14.008 1 98.06 26 LEU B C 1
ATOM 1724 O O . LEU B 1 26 ? -7.715 2.441 -13.914 1 98.06 26 LEU B O 1
ATOM 1728 N N . ASP B 1 27 ? -9.555 2.293 -15.133 1 98.44 27 ASP B N 1
ATOM 1729 C CA . ASP B 1 27 ? -8.883 2.086 -16.406 1 98.44 27 ASP B CA 1
ATOM 1730 C C . ASP B 1 27 ? -7.875 0.944 -16.328 1 98.44 27 ASP B C 1
ATOM 1732 O O . ASP B 1 27 ? -6.703 1.113 -16.672 1 98.44 27 ASP B O 1
ATOM 1736 N N . LEU B 1 28 ? -8.32 -0.162 -15.836 1 98.69 28 LEU B N 1
ATOM 1737 C CA . LEU B 1 28 ? -7.445 -1.317 -15.648 1 98.69 28 LEU B CA 1
ATOM 1738 C C . LEU B 1 28 ? -7.328 -2.117 -16.938 1 98.69 28 LEU B C 1
ATOM 1740 O O . LEU B 1 28 ? -8.266 -2.146 -17.75 1 98.69 28 LEU B O 1
ATOM 1744 N N . GLU B 1 29 ? -6.238 -2.771 -17.125 1 98.69 29 GLU B N 1
ATOM 1745 C CA . GLU B 1 29 ? -6.012 -3.688 -18.25 1 98.69 29 GLU B CA 1
ATOM 1746 C C . GLU B 1 29 ? -5.672 -5.09 -17.75 1 98.69 29 GLU B C 1
ATOM 1748 O O . GLU B 1 29 ? -5.297 -5.27 -16.594 1 98.69 29 GLU B O 1
ATOM 1753 N N . LYS B 1 30 ? -5.762 -6.066 -18.609 1 98.31 30 LYS B N 1
ATOM 1754 C CA . LYS B 1 30 ? -5.488 -7.449 -18.219 1 98.31 30 LYS B CA 1
ATOM 1755 C C . LYS B 1 30 ? -4.023 -7.633 -17.844 1 98.31 30 LYS B C 1
ATOM 1757 O O . LYS B 1 30 ? -3.131 -7.062 -18.469 1 98.31 30 LYS B O 1
ATOM 1762 N N . HIS B 1 31 ? -3.799 -8.375 -16.859 1 98.12 31 HIS B N 1
ATOM 1763 C CA . HIS B 1 31 ? -2.447 -8.727 -16.438 1 98.12 31 HIS B CA 1
ATOM 1764 C C . HIS B 1 31 ? -2.057 -10.109 -16.938 1 98.12 31 HIS B C 1
ATOM 1766 O O . HIS B 1 31 ? -2.885 -11.023 -16.953 1 98.12 31 HIS B O 1
ATOM 1772 N N . PRO B 1 32 ? -0.792 -10.422 -17.188 1 95.88 32 PRO B N 1
ATOM 1773 C CA . PRO B 1 32 ? -0.339 -11.727 -17.688 1 95.88 32 PRO B CA 1
ATOM 1774 C C . PRO B 1 32 ? -0.628 -12.859 -16.703 1 95.88 32 PRO B C 1
ATOM 1776 O O . PRO B 1 32 ? -0.893 -13.992 -17.125 1 95.88 32 PRO B O 1
ATOM 1779 N N . GLU B 1 33 ? -0.607 -12.617 -15.508 1 95.75 33 GLU B N 1
ATOM 1780 C CA . GLU B 1 33 ? -0.803 -13.672 -14.516 1 95.75 33 GLU B CA 1
ATOM 1781 C C . GLU B 1 33 ? -2.287 -13.938 -14.273 1 95.75 33 GLU B C 1
ATOM 1783 O O . GLU B 1 33 ? -2.648 -14.867 -13.555 1 95.75 33 GLU B O 1
ATOM 1788 N N . GLY B 1 34 ? -3.158 -13.141 -14.781 1 97.62 34 GLY B N 1
ATOM 1789 C CA . GLY B 1 34 ? -4.578 -13.109 -14.461 1 97.62 34 GLY B CA 1
ATOM 1790 C C . GLY B 1 34 ? -5.004 -11.828 -13.773 1 97.62 34 GLY B C 1
ATOM 1791 O O . GLY B 1 34 ? -4.176 -11.125 -13.188 1 97.62 34 GLY B O 1
ATOM 1792 N N . GLY B 1 35 ? -6.246 -11.516 -13.852 1 98.38 35 GLY B N 1
ATOM 1793 C CA . GLY B 1 35 ? -6.766 -10.297 -13.266 1 98.38 35 GLY B CA 1
ATOM 1794 C C . GLY B 1 35 ? -6.527 -9.07 -14.125 1 98.38 35 GLY B C 1
ATOM 1795 O O . GLY B 1 35 ? -6.293 -9.188 -15.328 1 98.38 35 GLY B O 1
ATOM 1796 N N . TYR B 1 36 ? -6.68 -7.902 -13.477 1 98.75 36 TYR B N 1
ATOM 1797 C CA . TYR B 1 36 ? -6.535 -6.609 -14.141 1 98.75 36 TYR B CA 1
ATOM 1798 C C . TYR B 1 36 ? -5.66 -5.672 -13.32 1 98.75 36 TYR B C 1
ATOM 1800 O O . TYR B 1 36 ? -5.633 -5.758 -12.086 1 98.75 36 TYR B O 1
ATOM 1808 N N . TYR B 1 37 ? -5 -4.805 -14.023 1 98.88 37 TYR B N 1
ATOM 1809 C CA . TYR B 1 37 ? -4.094 -3.951 -13.258 1 98.88 37 TYR B CA 1
ATOM 1810 C C . TYR B 1 37 ? -3.852 -2.631 -13.984 1 98.88 37 TYR B C 1
ATOM 1812 O O . TYR B 1 37 ? -4.246 -2.467 -15.141 1 98.88 37 TYR B O 1
ATOM 1820 N N . ARG B 1 38 ? -3.281 -1.672 -13.258 1 98.88 38 ARG B N 1
ATOM 1821 C CA . ARG B 1 38 ? -2.738 -0.427 -13.797 1 98.88 38 ARG B CA 1
ATOM 1822 C C . ARG B 1 38 ? -1.644 0.125 -12.883 1 98.88 38 ARG B C 1
ATOM 1824 O O . ARG B 1 38 ? -1.835 0.24 -11.672 1 98.88 38 ARG B O 1
ATOM 1831 N N . ARG B 1 39 ? -0.488 0.391 -13.531 1 98.81 39 ARG B N 1
ATOM 1832 C CA . ARG B 1 39 ? 0.529 1.088 -12.75 1 98.81 39 ARG B CA 1
ATOM 1833 C C . ARG B 1 39 ? 0.121 2.533 -12.484 1 98.81 39 ARG B C 1
ATOM 1835 O O . ARG B 1 39 ? -0.208 3.271 -13.414 1 98.81 39 ARG B O 1
ATOM 1842 N N . ILE B 1 40 ? 0.167 2.902 -11.242 1 98.31 40 ILE B N 1
ATOM 1843 C CA . ILE B 1 40 ? -0.328 4.242 -10.945 1 98.31 40 ILE B CA 1
ATOM 1844 C C . ILE B 1 40 ? 0.793 5.086 -10.344 1 98.31 40 ILE B C 1
ATOM 1846 O O . ILE B 1 40 ? 0.647 6.301 -10.188 1 98.31 40 ILE B O 1
ATOM 1850 N N . TYR B 1 41 ? 1.864 4.395 -9.969 1 98.81 41 TYR B N 1
ATOM 1851 C CA . TYR B 1 41 ? 3.014 5.109 -9.422 1 98.81 41 TYR B CA 1
ATOM 1852 C C . TYR B 1 41 ? 4.316 4.438 -9.836 1 98.81 41 TYR B C 1
ATOM 1854 O O . TYR B 1 41 ? 4.414 3.209 -9.852 1 98.81 41 TYR B O 1
ATOM 1862 N N . GLN B 1 42 ? 5.27 5.168 -10.18 1 98.81 42 GLN B N 1
ATOM 1863 C CA . GLN B 1 42 ? 6.699 4.867 -10.18 1 98.81 42 GLN B CA 1
ATOM 1864 C C . GLN B 1 42 ? 7.508 6.051 -9.664 1 98.81 42 GLN B C 1
ATOM 1866 O O . GLN B 1 42 ? 7.188 7.203 -9.945 1 98.81 42 GLN B O 1
ATOM 1871 N N . SER B 1 43 ? 8.492 5.77 -8.898 1 98.75 43 SER B N 1
ATOM 1872 C CA . SER B 1 43 ? 9.312 6.859 -8.383 1 98.75 43 SER B CA 1
ATOM 1873 C C . SER B 1 43 ? 9.953 7.648 -9.523 1 98.75 43 SER B C 1
ATOM 1875 O O . SER B 1 43 ? 10.18 7.113 -10.609 1 98.75 43 SER B O 1
ATOM 1877 N N . ASP B 1 44 ? 10.203 8.898 -9.32 1 97.88 44 ASP B N 1
ATOM 1878 C CA . ASP B 1 44 ? 10.859 9.719 -10.336 1 97.88 44 ASP B CA 1
ATOM 1879 C C . ASP B 1 44 ? 12.367 9.477 -10.352 1 97.88 44 ASP B C 1
ATOM 1881 O O . ASP B 1 44 ? 13.078 9.969 -11.234 1 97.88 44 ASP B O 1
ATOM 1885 N N . GLU B 1 45 ? 12.836 8.719 -9.359 1 97.62 45 GLU B N 1
ATOM 1886 C CA . GLU B 1 45 ? 14.258 8.391 -9.242 1 97.62 45 GLU B CA 1
ATOM 1887 C C . GLU B 1 45 ? 14.477 6.887 -9.336 1 97.62 45 GLU B C 1
ATOM 1889 O O . GLU B 1 45 ? 13.555 6.098 -9.117 1 97.62 45 GLU B O 1
ATOM 1894 N N . MET B 1 46 ? 15.727 6.527 -9.672 1 97.94 46 MET B N 1
ATOM 1895 C CA . MET B 1 46 ? 16.062 5.125 -9.883 1 97.94 46 MET B CA 1
ATOM 1896 C C . MET B 1 46 ? 17.328 4.746 -9.117 1 97.94 46 MET B C 1
ATOM 1898 O O . MET B 1 46 ? 18.109 5.617 -8.734 1 97.94 46 MET B O 1
ATOM 1902 N N . VAL B 1 47 ? 17.422 3.527 -8.82 1 97.56 47 VAL B N 1
ATOM 1903 C CA . VAL B 1 47 ? 18.688 2.934 -8.406 1 97.56 47 VAL B CA 1
ATOM 1904 C C . VAL B 1 47 ? 19.406 2.34 -9.617 1 97.56 47 VAL B C 1
ATOM 1906 O O . VAL B 1 47 ? 18.828 1.544 -10.359 1 97.56 47 VAL B O 1
ATOM 1909 N N . ASN B 1 48 ? 20.641 2.703 -9.758 1 97.5 48 ASN B N 1
ATOM 1910 C CA . ASN B 1 48 ? 21.438 2.182 -10.867 1 97.5 48 ASN B CA 1
ATOM 1911 C C . ASN B 1 48 ? 21.703 0.687 -10.711 1 97.5 48 ASN B C 1
ATOM 1913 O O . ASN B 1 48 ? 21.953 0.21 -9.602 1 97.5 48 ASN B O 1
ATOM 1917 N N . LYS B 1 49 ? 21.781 0.092 -11.867 1 97.94 49 LYS B N 1
ATOM 1918 C CA . LYS B 1 49 ? 22.031 -1.344 -11.898 1 97.94 49 LYS B CA 1
ATOM 1919 C C . LYS B 1 49 ? 23.281 -1.694 -11.078 1 97.94 49 LYS B C 1
ATOM 1921 O O . LYS B 1 49 ? 23.281 -2.689 -10.352 1 97.94 49 LYS B O 1
ATOM 1926 N N . SER B 1 50 ? 24.281 -0.905 -11.156 1 97.25 50 SER B N 1
ATOM 1927 C CA . SER B 1 50 ? 25.562 -1.174 -10.5 1 97.25 50 SER B CA 1
ATOM 1928 C C . SER B 1 50 ? 25.422 -1.141 -8.984 1 97.25 50 SER B C 1
ATOM 1930 O O . SER B 1 50 ? 26.297 -1.622 -8.258 1 97.25 50 SER B O 1
ATOM 1932 N N . ASN B 1 51 ? 24.344 -0.58 -8.5 1 97 51 ASN B N 1
ATOM 1933 C CA . ASN B 1 51 ? 24.125 -0.441 -7.066 1 97 51 ASN B CA 1
ATOM 1934 C C . ASN B 1 51 ? 23.016 -1.36 -6.578 1 97 51 ASN B C 1
ATOM 1936 O O . ASN B 1 51 ? 22.516 -1.198 -5.465 1 97 51 ASN B O 1
ATOM 1940 N N . LEU B 1 52 ? 22.578 -2.209 -7.434 1 98 52 LEU B N 1
ATOM 1941 C CA . LEU B 1 52 ? 21.547 -3.203 -7.125 1 98 52 LEU B CA 1
ATOM 1942 C C . LEU B 1 52 ? 22.172 -4.59 -6.973 1 98 52 LEU B C 1
ATOM 1944 O O . LEU B 1 52 ? 23.266 -4.844 -7.473 1 98 52 LEU B O 1
ATOM 1948 N N . PRO B 1 53 ? 21.469 -5.43 -6.203 1 97.62 53 PRO B N 1
ATOM 1949 C CA . PRO B 1 53 ? 21.922 -6.824 -6.195 1 97.62 53 PRO B CA 1
ATOM 1950 C C . PRO B 1 53 ? 22.047 -7.41 -7.598 1 97.62 53 PRO B C 1
ATOM 1952 O O . PRO B 1 53 ? 21.391 -6.945 -8.531 1 97.62 53 PRO B O 1
ATOM 1955 N N . GLU B 1 54 ? 22.719 -8.508 -7.719 1 97.62 54 GLU B N 1
ATOM 1956 C CA . GLU B 1 54 ? 23.094 -9.102 -9 1 97.62 54 GLU B CA 1
ATOM 1957 C C . GLU B 1 54 ? 21.859 -9.617 -9.742 1 97.62 54 GLU B C 1
ATOM 1959 O O . GLU B 1 54 ? 21.875 -9.727 -10.969 1 97.62 54 GLU B O 1
ATOM 1964 N N . ARG B 1 55 ? 20.828 -9.805 -9.055 1 97.69 55 ARG B N 1
ATOM 1965 C CA . ARG B 1 55 ? 19.641 -10.438 -9.633 1 97.69 55 ARG B CA 1
ATOM 1966 C C . ARG B 1 55 ? 18.922 -9.477 -10.578 1 97.69 55 ARG B C 1
ATOM 1968 O O . ARG B 1 55 ? 18.047 -9.891 -11.336 1 97.69 55 ARG B O 1
ATOM 1975 N N . TYR B 1 56 ? 19.328 -8.266 -10.578 1 98.19 56 TYR B N 1
ATOM 1976 C CA . TYR B 1 56 ? 18.688 -7.297 -11.461 1 98.19 56 TYR B CA 1
ATOM 1977 C C . TYR B 1 56 ? 19.547 -7.039 -12.695 1 98.19 56 TYR B C 1
ATOM 1979 O O . TYR B 1 56 ? 20.781 -6.957 -12.602 1 98.19 56 TYR B O 1
ATOM 1987 N N . ASP B 1 57 ? 18.906 -6.836 -13.836 1 97.62 57 ASP B N 1
ATOM 1988 C CA . ASP B 1 57 ? 19.625 -6.758 -15.102 1 97.62 57 ASP B CA 1
ATOM 1989 C C . ASP B 1 57 ? 19.703 -5.32 -15.602 1 97.62 57 ASP B C 1
ATOM 1991 O O . ASP B 1 57 ? 20.391 -5.035 -16.594 1 97.62 57 ASP B O 1
ATOM 1995 N N . SER B 1 58 ? 19.016 -4.422 -15.07 1 98.5 58 SER B N 1
ATOM 1996 C CA . SER B 1 58 ? 19 -3.006 -15.43 1 98.5 58 SER B CA 1
ATOM 1997 C C . SER B 1 58 ? 18.594 -2.143 -14.234 1 98.5 58 SER B C 1
ATOM 1999 O O . SER B 1 58 ? 18.359 -2.656 -13.141 1 98.5 58 SER B O 1
ATOM 2001 N N . ASP B 1 59 ? 18.609 -0.803 -14.43 1 98.56 59 ASP B N 1
ATOM 2002 C CA . ASP B 1 59 ? 18.172 0.111 -13.375 1 98.56 59 ASP B CA 1
ATOM 2003 C C . ASP B 1 59 ? 16.734 -0.182 -12.945 1 98.56 59 ASP B C 1
ATOM 2005 O O . ASP B 1 59 ? 15.945 -0.722 -13.727 1 98.56 59 ASP B O 1
ATOM 2009 N N . ARG B 1 60 ? 16.484 0.158 -11.68 1 98.75 60 ARG B N 1
ATOM 2010 C CA . ARG B 1 60 ? 15.117 0.051 -11.172 1 98.75 60 ARG B CA 1
ATOM 2011 C C . ARG B 1 60 ? 14.672 1.351 -10.516 1 98.75 60 ARG B C 1
ATOM 2013 O O . ARG B 1 60 ? 15.477 2.031 -9.867 1 98.75 60 ARG B O 1
ATOM 2020 N N . PHE B 1 61 ? 13.406 1.648 -10.727 1 98.75 61 PHE B N 1
ATOM 2021 C CA . PHE B 1 61 ? 12.82 2.676 -9.875 1 98.75 61 PHE B CA 1
ATOM 2022 C C . PHE B 1 61 ? 12.945 2.297 -8.406 1 98.75 61 PHE B C 1
ATOM 2024 O O . PHE B 1 61 ? 13.047 1.114 -8.07 1 98.75 61 PHE B O 1
ATOM 2031 N N . TYR B 1 62 ? 12.961 3.283 -7.516 1 98.69 62 TYR B N 1
ATOM 2032 C CA . TYR B 1 62 ? 12.961 2.955 -6.094 1 98.69 62 TYR B CA 1
ATOM 2033 C C . TYR B 1 62 ? 11.75 2.105 -5.727 1 98.69 62 TYR B C 1
ATOM 2035 O O . TYR B 1 62 ? 11.852 1.191 -4.906 1 98.69 62 TYR B O 1
ATOM 2043 N N . SER B 1 63 ? 10.656 2.457 -6.379 1 98.88 63 SER B N 1
ATOM 2044 C CA . SER B 1 63 ? 9.43 1.716 -6.09 1 98.88 63 SER B CA 1
ATOM 2045 C C . SER B 1 63 ? 8.391 1.917 -7.188 1 98.88 63 SER B C 1
ATOM 2047 O O . SER B 1 63 ? 8.453 2.896 -7.934 1 98.88 63 SER B O 1
ATOM 2049 N N . THR B 1 64 ? 7.508 1.019 -7.301 1 98.94 64 THR B N 1
ATOM 2050 C CA . THR B 1 64 ? 6.32 1.107 -8.141 1 98.94 64 THR B CA 1
ATOM 2051 C C . THR B 1 64 ? 5.082 0.656 -7.375 1 98.94 64 THR B C 1
ATOM 2053 O O . THR B 1 64 ? 5.188 -0.065 -6.379 1 98.94 64 THR B O 1
ATOM 2056 N N . SER B 1 65 ? 3.949 1.128 -7.785 1 98.94 65 SER B N 1
ATOM 2057 C CA . SER B 1 65 ? 2.678 0.682 -7.227 1 98.94 65 SER B CA 1
ATOM 2058 C C . SER B 1 65 ? 1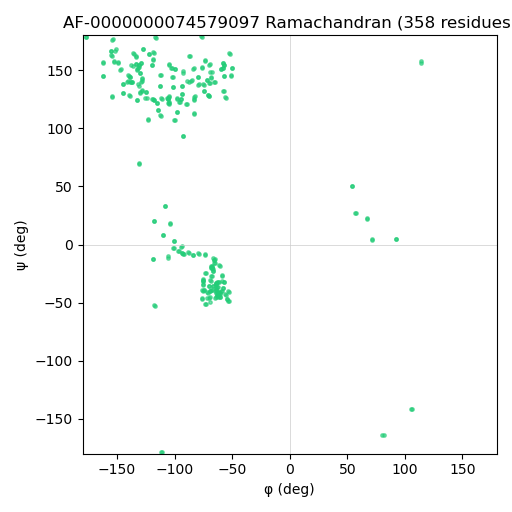.629 0.497 -8.32 1 98.94 65 SER B C 1
ATOM 2060 O O . SER B 1 65 ? 1.573 1.276 -9.273 1 98.94 65 SER B O 1
ATOM 2062 N N . ILE B 1 66 ? 0.773 -0.518 -8.148 1 98.94 66 ILE B N 1
ATOM 2063 C CA . ILE B 1 66 ? -0.324 -0.751 -9.078 1 98.94 66 ILE B CA 1
ATOM 2064 C C . ILE B 1 66 ? -1.635 -0.896 -8.312 1 98.94 66 ILE B C 1
ATOM 2066 O O . ILE B 1 66 ? -1.629 -1.173 -7.109 1 98.94 66 ILE B O 1
ATOM 2070 N N . TYR B 1 67 ? -2.703 -0.631 -8.992 1 98.94 67 TYR B N 1
ATOM 2071 C CA . TYR B 1 67 ? -3.971 -1.279 -8.672 1 98.94 67 TYR B CA 1
ATOM 2072 C C . TYR B 1 6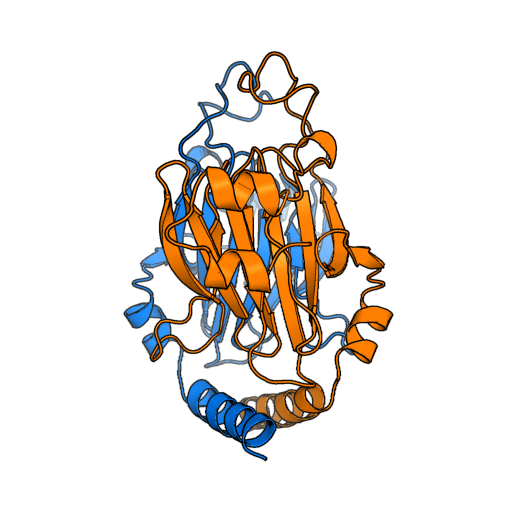7 ? -4.027 -2.686 -9.258 1 98.94 67 TYR B C 1
ATOM 2074 O O . TYR B 1 67 ? -3.545 -2.922 -10.367 1 98.94 67 TYR B O 1
ATOM 2082 N N . TYR B 1 68 ? -4.598 -3.553 -8.617 1 98.88 68 TYR B N 1
ATOM 2083 C CA . TYR B 1 68 ? -4.836 -4.91 -9.102 1 98.88 68 TYR B CA 1
ATOM 2084 C C . TYR B 1 68 ? -6.227 -5.395 -8.711 1 98.88 68 TYR B C 1
ATOM 2086 O O . TYR B 1 68 ? -6.656 -5.207 -7.566 1 98.88 68 TYR B O 1
ATOM 2094 N N . LEU B 1 69 ? -6.941 -5.867 -9.68 1 98.69 69 LEU B N 1
ATOM 2095 C CA . LEU B 1 69 ? -8.273 -6.418 -9.453 1 98.69 69 LEU B CA 1
ATOM 2096 C C . LEU B 1 69 ? -8.32 -7.895 -9.836 1 98.69 69 LEU B C 1
ATOM 2098 O O . LEU B 1 69 ? -7.918 -8.266 -10.945 1 98.69 69 LEU B O 1
ATOM 2102 N N . LEU B 1 70 ? -8.719 -8.672 -8.914 1 98.38 70 LEU B N 1
ATOM 2103 C CA . LEU B 1 70 ? -8.938 -10.094 -9.172 1 98.38 70 LEU B CA 1
ATOM 2104 C C . LEU B 1 70 ? -10.422 -10.43 -9.094 1 98.38 70 LEU B C 1
ATOM 2106 O O . LEU B 1 70 ? -11.102 -10.055 -8.133 1 98.38 70 LEU B O 1
ATOM 2110 N N . ASN B 1 71 ? -10.914 -11.031 -10.141 1 94.69 71 ASN B N 1
ATOM 2111 C CA . ASN B 1 71 ? -12.297 -11.492 -10.18 1 94.69 71 ASN B CA 1
ATOM 2112 C C . ASN B 1 71 ? -12.414 -12.945 -9.734 1 94.69 71 ASN B C 1
ATOM 2114 O O . ASN B 1 71 ? -11.531 -13.758 -10.016 1 94.69 71 ASN B O 1
ATOM 2118 N N . GLY B 1 72 ? -13.555 -13.258 -9.102 1 91.44 72 GLY B N 1
ATOM 2119 C CA . GLY B 1 72 ? -13.758 -14.602 -8.562 1 91.44 72 GLY B CA 1
ATOM 2120 C C . GLY B 1 72 ? -13.82 -15.672 -9.633 1 91.44 72 GLY B C 1
ATOM 2121 O O . GLY B 1 72 ? -13.719 -16.859 -9.336 1 91.44 72 GLY B O 1
ATOM 2122 N N . ASN B 1 73 ? -13.938 -15.328 -10.844 1 91.31 73 ASN B N 1
ATOM 2123 C CA . ASN B 1 73 ? -13.977 -16.281 -11.953 1 91.31 73 ASN B CA 1
ATOM 2124 C C . ASN B 1 73 ? -12.594 -16.5 -12.555 1 91.31 73 ASN B C 1
ATOM 2126 O O . ASN B 1 73 ? -12.445 -17.234 -13.523 1 91.31 73 ASN B O 1
ATOM 2130 N N . ASP B 1 74 ? -11.633 -15.812 -12.023 1 93.19 74 ASP B N 1
ATOM 2131 C CA . ASP B 1 74 ? -10.242 -15.875 -12.477 1 93.19 74 ASP B CA 1
ATOM 2132 C C . ASP B 1 74 ? -9.297 -16.156 -11.32 1 93.19 74 ASP B C 1
ATOM 2134 O O . ASP B 1 74 ? -9.727 -16.297 -10.172 1 93.19 74 ASP B O 1
ATOM 2138 N N . VAL B 1 75 ? -8.008 -16.484 -11.656 1 96.81 75 VAL B N 1
ATOM 2139 C CA . VAL B 1 75 ? -6.969 -16.672 -10.641 1 96.81 75 VAL B CA 1
ATOM 2140 C C . VAL B 1 75 ? -5.719 -15.883 -11.031 1 96.81 75 VAL B C 1
ATOM 2142 O O . VAL B 1 75 ? -5.527 -15.547 -12.203 1 96.81 75 VAL B O 1
ATOM 2145 N N . SER B 1 76 ? -4.969 -15.484 -10.047 1 98.44 76 SER B N 1
ATOM 2146 C CA . SER B 1 76 ? -3.582 -15.094 -10.273 1 98.44 76 SER B CA 1
ATOM 2147 C C . SER B 1 76 ? -2.666 -16.312 -10.305 1 98.44 76 SER B C 1
ATOM 2149 O O . SER B 1 76 ? -2.461 -16.969 -9.273 1 98.44 76 SER B O 1
ATOM 2151 N N . LYS B 1 77 ? -2.104 -16.578 -11.453 1 98.5 77 LYS B N 1
ATOM 2152 C CA . LYS B 1 77 ? -1.31 -17.781 -11.625 1 98.5 77 LYS B CA 1
ATOM 2153 C C . LYS B 1 77 ? 0.041 -17.672 -10.93 1 98.5 77 LYS B C 1
ATOM 2155 O O . LYS B 1 77 ? 0.529 -16.562 -10.695 1 98.5 77 LYS B O 1
ATOM 2160 N N . PHE B 1 78 ? 0.636 -18.828 -10.633 1 98.69 78 PHE B N 1
ATOM 2161 C CA . PHE B 1 78 ? 1.938 -18.859 -9.977 1 98.69 78 PHE B CA 1
ATOM 2162 C C . PHE B 1 78 ? 2.959 -18.062 -10.781 1 98.69 78 PHE B C 1
ATOM 2164 O O . PHE B 1 78 ? 3.158 -18.312 -11.969 1 98.69 78 PHE B O 1
ATOM 2171 N N . HIS B 1 79 ? 3.598 -17.156 -10.188 1 98.62 79 HIS B N 1
ATOM 2172 C CA . HIS B 1 79 ? 4.672 -16.344 -10.727 1 98.62 79 HIS B CA 1
ATOM 2173 C C . HIS B 1 79 ? 5.633 -15.898 -9.633 1 98.62 79 HIS B C 1
ATOM 2175 O O . HIS B 1 79 ? 5.371 -16.109 -8.445 1 98.62 79 HIS B O 1
ATOM 2181 N N . ARG B 1 80 ? 6.703 -15.398 -10.023 1 98.12 80 ARG B N 1
ATOM 2182 C CA . ARG B 1 80 ? 7.75 -15 -9.086 1 98.12 80 ARG B CA 1
ATOM 2183 C C . ARG B 1 80 ? 8.391 -13.688 -9.516 1 98.12 80 ARG B C 1
ATOM 2185 O O . ARG B 1 80 ? 8.453 -13.375 -10.703 1 98.12 80 ARG B O 1
ATOM 2192 N N . LEU B 1 81 ? 8.773 -12.906 -8.516 1 98.56 81 LEU B N 1
ATOM 2193 C CA . LEU B 1 81 ? 9.469 -11.641 -8.734 1 98.56 81 LEU B CA 1
ATOM 2194 C C . LEU B 1 81 ? 10.852 -11.664 -8.094 1 98.56 81 LEU B C 1
ATOM 2196 O O . LEU B 1 81 ? 11.133 -12.516 -7.25 1 98.56 81 LEU B O 1
ATOM 2200 N N . LYS B 1 82 ? 11.672 -10.695 -8.492 1 98.44 82 LYS B N 1
ATOM 2201 C CA . LYS B 1 82 ? 13.016 -10.586 -7.93 1 98.44 82 LYS B CA 1
ATOM 2202 C C . LYS B 1 82 ? 13.031 -9.664 -6.715 1 98.44 82 LYS B C 1
ATOM 2204 O O . LYS B 1 82 ? 14.047 -9.555 -6.02 1 98.44 82 LYS B O 1
ATOM 2209 N N . SER B 1 83 ? 11.906 -8.969 -6.453 1 98.75 83 SER B N 1
ATOM 2210 C CA . SER B 1 83 ? 11.734 -8.086 -5.312 1 98.75 83 SER B CA 1
ATOM 2211 C C . SER B 1 83 ? 10.586 -8.547 -4.418 1 98.75 83 SER B C 1
ATOM 2213 O O . SER B 1 83 ? 9.703 -9.281 -4.863 1 98.75 83 SER B O 1
ATOM 2215 N N . ASP B 1 84 ? 10.688 -8.148 -3.127 1 98.81 84 ASP B N 1
ATOM 2216 C CA . ASP B 1 84 ? 9.492 -8.281 -2.305 1 98.81 84 ASP B CA 1
ATOM 2217 C C . ASP B 1 84 ? 8.32 -7.516 -2.91 1 98.81 84 ASP B C 1
ATOM 2219 O O . ASP B 1 84 ? 8.508 -6.453 -3.506 1 98.81 84 ASP B O 1
ATOM 2223 N N . GLU B 1 85 ? 7.188 -8.062 -2.74 1 98.88 85 GLU B N 1
ATOM 2224 C CA . GLU B 1 85 ? 5.945 -7.379 -3.102 1 98.88 85 GLU B CA 1
ATOM 2225 C C . GLU B 1 85 ? 4.992 -7.301 -1.914 1 98.88 85 GLU B C 1
ATOM 2227 O O . GLU B 1 85 ? 4.805 -8.281 -1.194 1 98.88 85 GLU B O 1
ATOM 2232 N N . ILE B 1 86 ? 4.469 -6.148 -1.663 1 98.94 86 ILE B N 1
ATOM 2233 C CA . ILE B 1 86 ? 3.477 -5.977 -0.608 1 98.94 86 ILE B CA 1
ATOM 2234 C C . ILE B 1 86 ? 2.09 -5.812 -1.227 1 98.94 86 ILE B C 1
ATOM 2236 O O . ILE B 1 86 ? 1.87 -4.914 -2.045 1 98.94 86 ILE B O 1
ATOM 2240 N N . TRP B 1 87 ? 1.163 -6.68 -0.87 1 99 87 TRP B N 1
ATOM 2241 C CA . TRP B 1 87 ? -0.234 -6.551 -1.271 1 99 87 TRP B CA 1
ATOM 2242 C C . TRP B 1 87 ? -1.039 -5.805 -0.212 1 99 87 TRP B C 1
ATOM 2244 O O . TRP B 1 87 ? -0.87 -6.043 0.986 1 99 87 TRP B O 1
ATOM 2254 N N . HIS B 1 88 ? -1.893 -4.895 -0.605 1 98.94 88 HIS B N 1
ATOM 2255 C CA . HIS B 1 88 ? -2.729 -4.055 0.245 1 98.94 88 HIS B CA 1
ATOM 2256 C C . HIS B 1 88 ? -4.211 -4.289 -0.032 1 98.94 88 HIS B C 1
ATOM 2258 O O . HIS B 1 88 ? -4.668 -4.129 -1.166 1 98.94 88 HIS B O 1
ATOM 2264 N N . TYR B 1 89 ? -4.973 -4.609 0.98 1 98.62 89 TYR B N 1
ATOM 2265 C CA . TYR B 1 89 ? -6.414 -4.754 0.806 1 98.62 89 TYR B CA 1
ATOM 2266 C C . TYR B 1 89 ? -7.086 -3.395 0.664 1 98.62 89 TYR B C 1
ATOM 2268 O O . TYR B 1 89 ? -6.875 -2.5 1.486 1 98.62 89 TYR B O 1
ATOM 2276 N N . TYR B 1 90 ? -7.945 -3.271 -0.351 1 97.5 90 TYR B N 1
ATOM 2277 C CA . TYR B 1 90 ? -8.672 -2.014 -0.492 1 97.5 90 TYR B CA 1
ATOM 2278 C C . TYR B 1 90 ? -10.172 -2.227 -0.345 1 97.5 90 TYR B C 1
ATOM 2280 O O . TYR B 1 90 ? -10.828 -1.537 0.437 1 97.5 90 TYR B O 1
ATOM 2288 N N . PHE B 1 91 ? -10.648 -3.203 -1.18 1 94.38 91 PHE B N 1
ATOM 2289 C CA . PHE B 1 91 ? -12.102 -3.322 -1.253 1 94.38 91 PHE B CA 1
ATOM 2290 C C . PHE B 1 91 ? -12.508 -4.672 -1.83 1 94.38 91 PHE B C 1
ATOM 2292 O O . PHE B 1 91 ? -11.852 -5.188 -2.74 1 94.38 91 PHE B O 1
ATOM 2299 N N . GLY B 1 92 ? -13.617 -5.211 -1.333 1 94 92 GLY B N 1
ATOM 2300 C CA . GLY B 1 92 ? -14.203 -6.406 -1.915 1 94 92 GLY B CA 1
ATOM 2301 C C . GLY B 1 92 ? -13.984 -7.648 -1.073 1 94 92 GLY B C 1
ATOM 2302 O O . GLY B 1 92 ? -14.055 -7.594 0.156 1 94 92 GLY B O 1
ATOM 2303 N N . SER B 1 93 ? -13.734 -8.758 -1.766 1 94.81 93 SER B N 1
ATOM 2304 C CA . SER B 1 93 ? -13.711 -10.062 -1.111 1 94.81 93 SER B CA 1
ATOM 2305 C C . SER B 1 93 ? -12.328 -10.375 -0.548 1 94.81 93 SER B C 1
ATOM 2307 O O . SER B 1 93 ? -11.344 -9.734 -0.917 1 94.81 93 SER B O 1
ATOM 2309 N N . LEU B 1 94 ? -12.352 -11.344 0.359 1 96.12 94 LEU B N 1
ATOM 2310 C CA . LEU B 1 94 ? -11.117 -11.953 0.847 1 96.12 94 LEU B CA 1
ATOM 2311 C C . LEU B 1 94 ? -10.312 -12.539 -0.305 1 96.12 94 LEU B C 1
ATOM 2313 O O . LEU B 1 94 ? -10.867 -13.195 -1.189 1 96.12 94 LEU B O 1
ATOM 2317 N N . VAL B 1 95 ? -9.062 -12.227 -0.298 1 98.31 95 VAL B N 1
ATOM 2318 C CA . VAL B 1 95 ? -8.148 -12.844 -1.261 1 98.31 95 VAL B CA 1
ATOM 2319 C C . VAL B 1 95 ? -7.285 -13.891 -0.562 1 98.31 95 VAL B C 1
ATOM 2321 O O . VAL B 1 95 ? -6.648 -13.602 0.453 1 98.31 95 VAL B O 1
ATOM 2324 N N . ILE B 1 96 ? -7.281 -15.086 -1.116 1 98.75 96 ILE B N 1
ATOM 2325 C CA . ILE B 1 96 ? -6.402 -16.141 -0.634 1 98.75 96 ILE B CA 1
ATOM 2326 C C . ILE B 1 96 ? -5.113 -16.156 -1.451 1 98.75 96 ILE B C 1
ATOM 2328 O O . ILE B 1 96 ? -5.152 -16.234 -2.682 1 98.75 96 ILE B O 1
ATOM 2332 N N . ILE B 1 97 ? -3.975 -16.062 -0.751 1 98.88 97 ILE B N 1
ATOM 2333 C CA . ILE B 1 97 ? -2.674 -16.047 -1.412 1 98.88 97 ILE B CA 1
ATOM 2334 C C . ILE B 1 97 ? -1.875 -17.281 -1.014 1 98.88 97 ILE B C 1
ATOM 2336 O O . ILE B 1 97 ? -1.65 -17.531 0.173 1 98.88 97 ILE B O 1
ATOM 2340 N N . HIS B 1 98 ? -1.497 -18.047 -1.99 1 98.81 98 HIS B N 1
ATOM 2341 C CA . HIS B 1 98 ? -0.651 -19.219 -1.813 1 98.81 98 HIS B CA 1
ATOM 2342 C C . HIS B 1 98 ? 0.809 -18.891 -2.115 1 98.81 98 HIS B C 1
ATOM 2344 O O . HIS B 1 98 ? 1.132 -18.422 -3.211 1 98.81 98 HIS B O 1
ATOM 2350 N N . ILE B 1 99 ? 1.691 -19.188 -1.168 1 98.81 99 ILE B N 1
ATOM 2351 C CA . ILE B 1 99 ? 3.105 -18.875 -1.338 1 98.81 99 ILE B CA 1
ATOM 2352 C C . ILE B 1 99 ? 3.943 -20.125 -1.141 1 98.81 99 ILE B C 1
ATOM 2354 O O . ILE B 1 99 ? 3.773 -20.844 -0.153 1 98.81 99 ILE B O 1
ATOM 2358 N N . ILE B 1 100 ? 4.777 -20.438 -2.094 1 98.62 100 ILE B N 1
ATOM 2359 C CA . ILE B 1 100 ? 5.809 -21.469 -1.974 1 98.62 100 ILE B CA 1
ATOM 2360 C C . ILE B 1 100 ? 7.191 -20.828 -1.995 1 98.62 100 ILE B C 1
ATOM 2362 O O . ILE B 1 100 ? 7.625 -20.312 -3.027 1 98.62 100 ILE B O 1
ATOM 2366 N N . ASP B 1 101 ? 7.852 -20.891 -0.855 1 97.62 101 ASP B N 1
ATOM 2367 C CA . ASP B 1 101 ? 9.141 -20.203 -0.801 1 97.62 101 ASP B CA 1
ATOM 2368 C C . ASP B 1 101 ? 10.219 -21.016 -1.508 1 97.62 101 ASP B C 1
ATOM 2370 O O . ASP B 1 101 ? 9.945 -22.078 -2.07 1 97.62 101 ASP B O 1
ATOM 2374 N N . ASN B 1 102 ? 11.398 -20.484 -1.534 1 93.44 102 ASN B N 1
ATOM 2375 C CA . ASN B 1 102 ? 12.492 -21.062 -2.301 1 93.44 102 ASN B CA 1
ATOM 2376 C C . ASN B 1 102 ? 12.891 -22.422 -1.744 1 93.44 102 ASN B C 1
ATOM 2378 O O . ASN B 1 102 ? 13.586 -23.188 -2.412 1 93.44 102 ASN B O 1
ATOM 2382 N N . PHE B 1 103 ? 12.461 -22.812 -0.579 1 95.12 103 PHE B N 1
ATOM 2383 C CA . PHE B 1 103 ? 12.789 -24.094 0.052 1 95.12 103 PHE B CA 1
ATOM 2384 C C . PHE B 1 103 ? 11.641 -25.078 -0.103 1 95.12 103 PHE B C 1
ATOM 2386 O O . PHE B 1 103 ? 11.742 -26.234 0.336 1 95.12 103 PHE B O 1
ATOM 2393 N N . GLY B 1 104 ? 10.602 -24.562 -0.703 1 96.81 104 GLY B N 1
ATOM 2394 C CA . GLY B 1 104 ? 9.461 -25.438 -0.955 1 96.81 104 GLY B CA 1
ATOM 2395 C C . GLY B 1 104 ? 8.438 -25.406 0.159 1 96.81 104 GLY B C 1
ATOM 2396 O O . GLY B 1 104 ? 7.484 -26.203 0.15 1 96.81 104 GLY B O 1
ATOM 2397 N N . ASN B 1 105 ? 8.648 -24.562 1.12 1 98.25 105 ASN B N 1
ATOM 2398 C CA . ASN B 1 105 ? 7.648 -24.422 2.176 1 98.25 105 ASN B CA 1
ATOM 2399 C C . ASN B 1 105 ? 6.43 -23.641 1.688 1 98.25 105 ASN B C 1
ATOM 2401 O O . ASN B 1 105 ? 6.566 -22.641 0.979 1 98.25 105 ASN B O 1
ATOM 2405 N N . TYR B 1 106 ? 5.266 -24.172 2.104 1 98.56 106 TYR B N 1
ATOM 2406 C CA . TYR B 1 106 ? 4.008 -23.547 1.705 1 98.56 106 TYR B CA 1
ATOM 2407 C C . TYR B 1 106 ? 3.43 -22.703 2.834 1 98.56 106 TYR B C 1
ATOM 2409 O O . TYR B 1 106 ? 3.441 -23.125 3.996 1 98.56 106 TYR B O 1
ATOM 2417 N N . THR B 1 107 ? 2.965 -21.516 2.496 1 98.5 107 THR B N 1
ATOM 2418 C CA . THR B 1 107 ? 2.211 -20.641 3.398 1 98.5 107 THR B CA 1
ATOM 2419 C C . THR B 1 107 ? 0.946 -20.125 2.721 1 98.5 107 THR B C 1
ATOM 2421 O O . THR B 1 107 ? 0.968 -19.781 1.538 1 98.5 107 THR B O 1
ATOM 2424 N N . LEU B 1 108 ? -0.155 -20.141 3.477 1 98.69 108 LEU B N 1
ATOM 2425 C CA . LEU B 1 108 ? -1.406 -19.531 3.039 1 98.69 108 LEU B CA 1
ATOM 2426 C C . LEU B 1 108 ? -1.65 -18.203 3.764 1 98.69 108 LEU B C 1
ATOM 2428 O O . LEU B 1 108 ? -1.655 -18.156 4.996 1 98.69 108 LEU B O 1
ATOM 2432 N N . GLU B 1 109 ? -1.77 -17.172 3.018 1 98.75 109 GLU B N 1
ATOM 2433 C CA . GLU B 1 109 ? -2.064 -15.852 3.584 1 98.75 109 GLU B CA 1
ATOM 2434 C C . GLU B 1 109 ? -3.459 -15.383 3.184 1 98.75 109 GLU B C 1
ATOM 2436 O O . GLU B 1 109 ? -3.953 -15.727 2.107 1 98.75 109 GLU B O 1
ATOM 2441 N N . LYS B 1 110 ? -4.09 -14.672 4.074 1 98.75 110 LYS B N 1
ATOM 2442 C CA . LYS B 1 110 ? -5.418 -14.109 3.844 1 98.75 110 LYS B CA 1
ATOM 2443 C C . LYS B 1 110 ? -5.371 -12.586 3.824 1 98.75 110 LYS B C 1
ATOM 2445 O O . LYS B 1 110 ? -5.02 -11.953 4.824 1 98.75 110 LYS B O 1
ATOM 2450 N N . LEU B 1 111 ? -5.68 -12.023 2.717 1 98.62 111 LEU B N 1
ATOM 2451 C CA . LEU B 1 111 ? -5.746 -10.57 2.555 1 98.62 111 LEU B CA 1
ATOM 2452 C C . LEU B 1 111 ? -7.188 -10.086 2.621 1 98.62 111 LEU B C 1
ATOM 2454 O O . LEU B 1 111 ? -7.988 -10.367 1.728 1 98.62 111 LEU B O 1
ATOM 2458 N N . GLY B 1 112 ? -7.559 -9.445 3.686 1 96.56 112 GLY B N 1
ATOM 2459 C CA . GLY B 1 112 ? -8.922 -8.992 3.924 1 96.56 112 GLY B CA 1
ATOM 2460 C C . GLY B 1 112 ? -9.078 -8.211 5.215 1 96.56 112 GLY B C 1
ATOM 2461 O O . GLY B 1 112 ? -8.102 -8.008 5.941 1 96.56 112 GLY B O 1
ATOM 2462 N N . PRO B 1 113 ? -10.219 -7.746 5.504 1 93.38 113 PRO B N 1
ATOM 2463 C CA . PRO B 1 113 ? -10.422 -6.801 6.605 1 93.38 113 PRO B CA 1
ATOM 2464 C C . PRO B 1 113 ? -10.797 -7.492 7.914 1 93.38 113 PRO B C 1
ATOM 2466 O O . PRO B 1 113 ? -10.852 -6.848 8.961 1 93.38 113 PRO B O 1
ATOM 2469 N N . ASN B 1 114 ? -11.039 -8.789 7.938 1 93.69 114 ASN B N 1
ATOM 2470 C CA . ASN B 1 114 ? -11.523 -9.477 9.133 1 93.69 114 ASN B CA 1
ATOM 2471 C C . ASN B 1 114 ? -10.375 -10.039 9.961 1 93.69 114 ASN B C 1
ATOM 2473 O O . ASN B 1 114 ? -10.023 -11.211 9.828 1 93.69 114 ASN B O 1
ATOM 2477 N N . LEU B 1 115 ? -9.945 -9.258 10.906 1 94.94 115 LEU B N 1
ATOM 2478 C CA . LEU B 1 115 ? -8.789 -9.625 11.711 1 94.94 115 LEU B CA 1
ATOM 2479 C C . LEU B 1 115 ? -9.102 -10.828 12.602 1 94.94 115 LEU B C 1
ATOM 2481 O O . LEU B 1 115 ? -8.203 -11.602 12.945 1 94.94 115 LEU B O 1
ATOM 2485 N N . GLU B 1 116 ? -10.367 -11.008 12.953 1 93.94 116 GLU B N 1
ATOM 2486 C CA . GLU B 1 116 ? -10.766 -12.117 13.797 1 93.94 116 GLU B CA 1
ATOM 2487 C C . GLU B 1 116 ? -10.609 -13.453 13.07 1 93.94 116 GLU B C 1
ATOM 2489 O O . GLU B 1 116 ? -10.508 -14.508 13.711 1 93.94 116 GLU B O 1
ATOM 2494 N N . GLU B 1 117 ? -10.562 -13.391 11.781 1 95.44 117 GLU B N 1
ATOM 2495 C CA . GLU B 1 117 ? -10.383 -14.586 10.969 1 95.44 117 GLU B CA 1
ATOM 2496 C C . GLU B 1 117 ? -8.953 -14.68 10.43 1 95.44 117 GLU B C 1
ATOM 2498 O O . GLU B 1 117 ? -8.719 -15.297 9.383 1 95.44 117 GLU B O 1
ATOM 2503 N N . ASN B 1 118 ? -8.055 -13.953 11.016 1 96.75 118 ASN B N 1
ATOM 2504 C CA . ASN B 1 118 ? -6.629 -13.93 10.68 1 96.75 118 ASN B CA 1
ATOM 2505 C C . ASN B 1 118 ? -6.387 -13.336 9.297 1 96.75 118 ASN B C 1
ATOM 2507 O O . ASN B 1 118 ? -5.449 -13.734 8.602 1 96.75 118 ASN B O 1
ATOM 2511 N N . GLU B 1 119 ? -7.344 -12.539 8.844 1 97.56 119 GLU B N 1
ATOM 2512 C CA . GLU B 1 119 ? -7.102 -11.727 7.652 1 97.56 119 GLU B CA 1
ATOM 2513 C C . GLU B 1 119 ? -6.23 -10.523 7.98 1 97.56 119 GLU B C 1
ATOM 2515 O O . GLU B 1 119 ? -6.168 -10.086 9.133 1 97.56 119 GLU B O 1
ATOM 2520 N N . ASN B 1 120 ? -5.508 -10.086 6.965 1 98.19 120 ASN B N 1
ATOM 2521 C CA . ASN B 1 120 ? -4.605 -8.953 7.137 1 98.19 120 ASN B CA 1
ATOM 2522 C C . ASN B 1 120 ? -4.816 -7.895 6.055 1 98.19 120 ASN B C 1
ATOM 2524 O O . ASN B 1 120 ? -5.109 -8.234 4.906 1 98.19 120 ASN B O 1
ATOM 2528 N N . PHE B 1 121 ? -4.59 -6.629 6.473 1 98.56 121 PHE B N 1
ATOM 2529 C CA . PHE B 1 121 ? -4.691 -5.555 5.492 1 98.56 121 PHE B CA 1
ATOM 2530 C C . PHE B 1 121 ? -3.5 -5.57 4.547 1 98.56 121 PHE B C 1
ATOM 2532 O O . PHE B 1 121 ? -3.578 -5.047 3.434 1 98.56 121 PHE B O 1
ATOM 2539 N N . GLN B 1 122 ? -2.336 -6.148 5.012 1 98.81 122 GLN B N 1
ATOM 2540 C CA . GLN B 1 122 ? -1.116 -6.277 4.219 1 98.81 122 GLN B CA 1
ATOM 2541 C C . GLN B 1 122 ? -0.601 -7.715 4.234 1 98.81 122 GLN B C 1
ATOM 2543 O O . GLN B 1 122 ? -0.625 -8.375 5.273 1 98.81 122 GLN B O 1
ATOM 2548 N N . VAL B 1 123 ? -0.156 -8.078 3.123 1 98.88 123 VAL B N 1
ATOM 2549 C CA . VAL B 1 123 ? 0.583 -9.328 3.012 1 98.88 123 VAL B CA 1
ATOM 2550 C C . VAL B 1 123 ? 1.89 -9.094 2.258 1 98.88 123 VAL B C 1
ATOM 2552 O O . VAL B 1 123 ? 1.901 -8.445 1.211 1 98.88 123 VAL B O 1
ATOM 2555 N N . ILE B 1 124 ? 2.984 -9.586 2.826 1 98.88 124 ILE B N 1
ATOM 2556 C CA . ILE B 1 124 ? 4.293 -9.477 2.193 1 98.88 124 ILE B CA 1
ATOM 2557 C C . ILE B 1 124 ? 4.605 -10.758 1.427 1 98.88 124 ILE B C 1
ATOM 2559 O O . ILE B 1 124 ? 4.57 -11.852 1.996 1 98.88 124 ILE B O 1
ATOM 2563 N N . ILE B 1 125 ? 4.848 -10.664 0.188 1 98.75 125 ILE B N 1
ATOM 2564 C CA . ILE B 1 125 ? 5.336 -11.766 -0.635 1 98.75 125 ILE B CA 1
ATOM 2565 C C . ILE B 1 125 ? 6.852 -11.664 -0.785 1 98.75 125 ILE B C 1
ATOM 2567 O O . ILE B 1 125 ? 7.355 -10.75 -1.439 1 98.75 125 ILE B O 1
ATOM 2571 N N . PRO B 1 1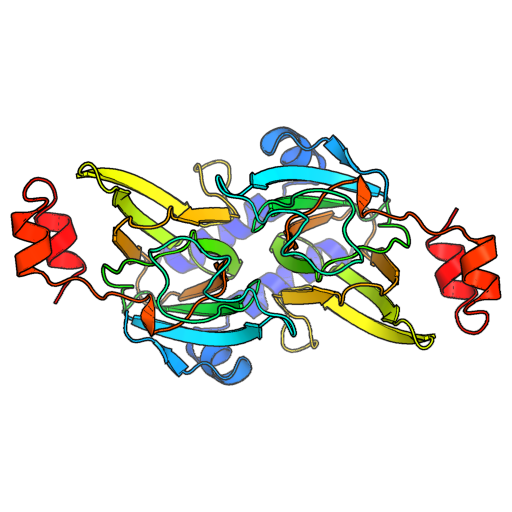26 ? 7.543 -12.609 -0.234 1 98.44 126 PRO B N 1
ATOM 2572 C CA . PRO B 1 126 ? 9 -12.523 -0.304 1 98.44 126 PRO B CA 1
ATOM 2573 C C . PRO B 1 126 ? 9.539 -12.711 -1.722 1 98.44 126 PRO B C 1
ATOM 2575 O O . PRO B 1 126 ? 9.008 -13.516 -2.486 1 98.44 126 PRO B O 1
ATOM 2578 N N . LYS B 1 127 ? 10.578 -11.961 -1.995 1 98.56 127 LYS B N 1
ATOM 2579 C CA . LYS B 1 127 ? 11.258 -12.148 -3.275 1 98.56 127 LYS B CA 1
ATOM 2580 C C . LYS B 1 127 ? 11.602 -13.617 -3.51 1 98.56 127 LYS B C 1
ATOM 2582 O O . LYS B 1 127 ? 11.875 -14.352 -2.561 1 98.56 127 LYS B O 1
ATOM 2587 N N . ASN B 1 128 ? 11.547 -14.039 -4.758 1 97.75 128 ASN B N 1
ATOM 2588 C CA . ASN B 1 128 ? 11.969 -15.344 -5.262 1 97.75 128 ASN B CA 1
ATOM 2589 C C . ASN B 1 128 ? 11.016 -16.453 -4.816 1 97.75 128 ASN B C 1
ATOM 2591 O O . ASN B 1 128 ? 11.242 -17.625 -5.098 1 97.75 128 ASN B O 1
ATOM 2595 N N . SER B 1 129 ? 9.953 -16.125 -4.16 1 98.44 129 SER B N 1
ATOM 2596 C CA . SER B 1 129 ? 8.906 -17.109 -3.875 1 98.44 129 SER B CA 1
ATOM 2597 C C . SER B 1 129 ? 7.879 -17.156 -5.004 1 98.44 129 SER B C 1
ATOM 2599 O O . SER B 1 129 ? 7.535 -16.141 -5.59 1 98.44 129 SER B O 1
ATOM 2601 N N . TYR B 1 130 ? 7.457 -18.312 -5.293 1 98.62 130 TYR B N 1
ATOM 2602 C CA . TYR B 1 130 ? 6.305 -18.438 -6.18 1 98.62 130 TYR B CA 1
ATOM 2603 C C . TYR B 1 130 ? 5.008 -18.188 -5.422 1 98.62 130 TYR B C 1
ATOM 2605 O O . TYR B 1 130 ? 4.844 -18.641 -4.289 1 98.62 130 TYR B O 1
ATOM 2613 N N . PHE B 1 131 ? 4.121 -17.438 -6.059 1 98.88 131 PHE B N 1
ATOM 2614 C CA . PHE B 1 131 ? 2.852 -17.219 -5.379 1 98.88 131 PHE B CA 1
ATOM 2615 C C . PHE B 1 131 ? 1.709 -17.125 -6.383 1 98.88 131 PHE B C 1
ATOM 2617 O O . PHE B 1 131 ? 1.925 -16.766 -7.547 1 98.88 131 PHE B O 1
ATOM 2624 N N . ALA B 1 132 ? 0.518 -17.516 -5.961 1 98.75 132 ALA B N 1
ATOM 2625 C CA . ALA B 1 132 ? -0.759 -17.469 -6.672 1 98.75 132 ALA B CA 1
ATOM 2626 C C . ALA B 1 132 ? -1.871 -16.953 -5.762 1 98.75 132 ALA B C 1
ATOM 2628 O O . ALA B 1 132 ? -1.702 -16.875 -4.543 1 98.75 132 ALA B O 1
ATOM 2629 N N . ALA B 1 133 ? -2.957 -16.578 -6.383 1 98.81 133 ALA B N 1
ATOM 2630 C CA . ALA B 1 133 ? -4.031 -16.047 -5.555 1 98.81 133 ALA B CA 1
ATOM 2631 C C . ALA B 1 133 ? -5.398 -16.344 -6.168 1 98.81 133 ALA B C 1
ATOM 2633 O O . ALA B 1 133 ? -5.504 -16.562 -7.379 1 98.81 133 ALA B O 1
ATOM 2634 N N . GLU B 1 134 ? -6.387 -16.344 -5.293 1 98.44 134 GLU B N 1
ATOM 2635 C CA . GLU B 1 134 ? -7.758 -16.562 -5.734 1 98.44 134 GLU B CA 1
ATOM 2636 C C . GLU B 1 134 ? -8.758 -15.898 -4.793 1 98.44 134 GLU B C 1
ATOM 2638 O O . GLU B 1 134 ? -8.406 -15.531 -3.67 1 98.44 134 GLU B O 1
ATOM 2643 N N . ILE B 1 135 ? -9.914 -15.656 -5.34 1 96.88 135 ILE B N 1
ATOM 2644 C CA . ILE B 1 135 ? -11.117 -15.352 -4.574 1 96.88 135 ILE B CA 1
ATOM 2645 C C . ILE B 1 135 ? -12.055 -16.562 -4.578 1 96.88 135 ILE B C 1
ATOM 2647 O O . ILE B 1 135 ? -12.383 -17.094 -5.637 1 96.88 135 ILE B O 1
ATOM 2651 N N . THR B 1 136 ? -12.398 -16.969 -3.428 1 90.19 136 THR B N 1
ATOM 2652 C CA . THR B 1 136 ? -13.109 -18.25 -3.34 1 90.19 136 THR B CA 1
ATOM 2653 C C . THR B 1 136 ? -14.555 -18.094 -3.795 1 90.19 136 THR B C 1
ATOM 2655 O O . THR B 1 136 ? -15.164 -19.031 -4.301 1 90.19 136 THR B O 1
ATOM 2658 N N . GLU B 1 137 ? -15.094 -16.906 -3.566 1 89.81 137 GLU B N 1
ATOM 2659 C CA . GLU B 1 137 ? -16.469 -16.703 -3.986 1 89.81 137 GLU B CA 1
ATOM 2660 C C . GLU B 1 137 ? -16.547 -16.328 -5.469 1 89.81 137 GLU B C 1
ATOM 2662 O O . GLU B 1 137 ? -15.992 -15.32 -5.891 1 89.81 137 GLU B O 1
ATOM 2667 N N . LYS B 1 138 ? -17.328 -17.109 -6.141 1 89.56 138 LYS B N 1
ATOM 2668 C CA . LYS B 1 138 ? -17.516 -16.828 -7.559 1 89.56 138 LYS B CA 1
ATOM 2669 C C . LYS B 1 138 ? -18.328 -15.539 -7.758 1 89.56 138 LYS B C 1
ATOM 2671 O O . LYS B 1 138 ? -19.094 -15.141 -6.883 1 89.56 138 LYS B O 1
ATOM 2676 N N . ASN B 1 139 ? -18.125 -14.922 -8.875 1 88.25 139 ASN B N 1
ATOM 2677 C CA . ASN B 1 139 ? -18.828 -13.695 -9.25 1 88.25 139 ASN B CA 1
ATOM 2678 C C . ASN B 1 139 ? -18.609 -12.586 -8.219 1 88.25 139 ASN B C 1
ATOM 2680 O O . ASN B 1 139 ? -19.531 -11.859 -7.871 1 88.25 139 ASN B O 1
ATOM 2684 N N . SER B 1 140 ? -17.547 -12.617 -7.547 1 94 140 SER B N 1
ATOM 2685 C CA . SER B 1 140 ? -17.078 -11.57 -6.648 1 94 140 SER B CA 1
ATOM 2686 C C . SER B 1 140 ? -15.758 -10.984 -7.129 1 94 140 SER B C 1
ATOM 2688 O O . SER B 1 140 ? -15.312 -11.281 -8.234 1 94 140 SER B O 1
ATOM 2690 N N . PHE B 1 141 ? -15.281 -10.008 -6.398 1 96.88 141 PHE B N 1
ATOM 2691 C CA . PHE B 1 141 ? -14.031 -9.375 -6.812 1 96.88 141 PHE B CA 1
ATOM 2692 C C . PHE B 1 141 ? -13.32 -8.75 -5.617 1 96.88 141 PHE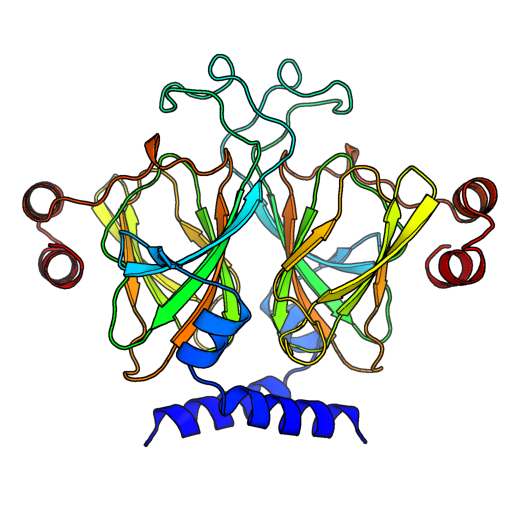 B C 1
ATOM 2694 O O . PHE B 1 141 ? -13.906 -8.617 -4.539 1 96.88 141 PHE B O 1
ATOM 2701 N N . ALA B 1 142 ? -12.125 -8.492 -5.809 1 96.81 142 ALA B N 1
ATOM 2702 C CA . ALA B 1 142 ? -11.352 -7.68 -4.875 1 96.81 142 ALA B CA 1
ATOM 2703 C C . ALA B 1 142 ? -10.469 -6.684 -5.617 1 96.81 142 ALA B C 1
ATOM 2705 O O . ALA B 1 142 ? -9.906 -7.008 -6.668 1 96.81 142 ALA B O 1
ATOM 2706 N N . ILE B 1 143 ? -10.398 -5.477 -5.066 1 97.38 143 ILE B N 1
ATOM 2707 C CA . ILE B 1 143 ? -9.422 -4.488 -5.504 1 97.38 1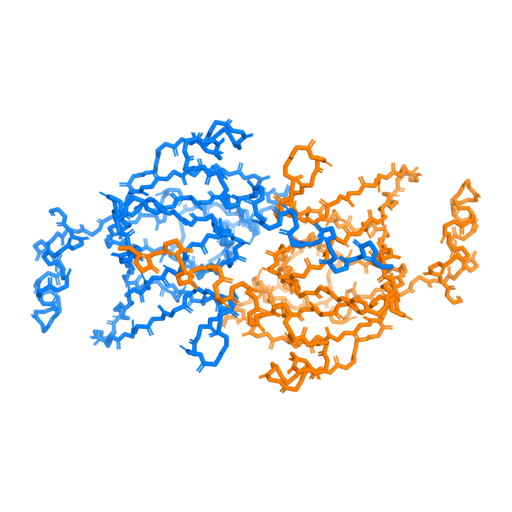43 ILE B CA 1
ATOM 2708 C C . ILE B 1 143 ? -8.312 -4.359 -4.457 1 97.38 143 ILE B C 1
ATOM 2710 O O . ILE B 1 143 ? -8.594 -4.156 -3.273 1 97.38 143 ILE B O 1
ATOM 2714 N N . ILE B 1 144 ? -7.082 -4.52 -4.926 1 98.69 144 ILE B N 1
ATOM 2715 C CA . ILE B 1 144 ? -5.945 -4.449 -4.012 1 98.69 144 ILE B CA 1
ATOM 2716 C C . ILE B 1 144 ? -4.859 -3.559 -4.609 1 98.69 144 ILE B C 1
ATOM 2718 O O . ILE B 1 144 ? -4.93 -3.176 -5.777 1 98.69 144 ILE B O 1
ATOM 2722 N N . GLY B 1 145 ? -3.984 -3.113 -3.801 1 98.88 145 GLY B N 1
ATOM 2723 C CA . GLY B 1 145 ? -2.75 -2.48 -4.234 1 98.88 145 GLY B CA 1
ATOM 2724 C C . GLY B 1 145 ? -1.541 -3.391 -4.121 1 98.88 145 GLY B C 1
ATOM 2725 O O . GLY B 1 145 ? -1.506 -4.281 -3.27 1 98.88 145 GLY B O 1
ATOM 2726 N N . CYS B 1 146 ? -0.57 -3.162 -4.961 1 98.94 146 CYS B N 1
ATOM 2727 C CA . CYS B 1 146 ? 0.708 -3.857 -4.863 1 98.94 146 CYS B CA 1
ATOM 2728 C C . CYS B 1 146 ? 1.871 -2.879 -4.977 1 98.94 146 CYS B C 1
ATOM 2730 O O . CYS B 1 146 ? 1.968 -2.131 -5.949 1 98.94 146 CYS B O 1
ATOM 2732 N N . THR B 1 147 ? 2.709 -2.896 -3.998 1 98.94 147 THR B N 1
ATOM 2733 C CA . THR B 1 147 ? 3.928 -2.096 -4.051 1 98.94 147 THR B CA 1
ATOM 2734 C C . THR B 1 147 ? 5.16 -2.992 -4.141 1 98.94 147 THR B C 1
ATOM 2736 O O . THR B 1 147 ? 5.23 -4.031 -3.48 1 98.94 147 THR B O 1
ATOM 2739 N N . VAL B 1 148 ? 6.07 -2.596 -5.004 1 98.94 148 VAL B N 1
ATOM 2740 C CA . VAL B 1 148 ? 7.297 -3.357 -5.219 1 98.94 148 VAL B CA 1
ATOM 2741 C C . VAL B 1 148 ? 8.508 -2.436 -5.09 1 98.94 148 VAL B C 1
ATOM 2743 O O . VAL B 1 148 ? 8.516 -1.327 -5.633 1 98.94 148 VAL B O 1
ATOM 2746 N N . SER B 1 149 ? 9.484 -2.844 -4.352 1 98.81 149 SER B N 1
ATOM 2747 C CA . SER B 1 149 ? 10.742 -2.129 -4.176 1 98.81 149 SER B CA 1
ATOM 2748 C C . SER B 1 149 ? 11.914 -3.098 -4.043 1 98.81 149 SER B C 1
ATOM 2750 O O . SER B 1 149 ? 11.875 -4.016 -3.219 1 98.81 149 SER B O 1
ATOM 2752 N N . PRO B 1 150 ? 13.062 -2.955 -4.785 1 98.62 150 PRO B N 1
ATOM 2753 C CA . PRO B 1 150 ? 13.172 -2.074 -5.949 1 98.62 150 PRO B CA 1
ATOM 2754 C C . PRO B 1 150 ? 12.047 -2.281 -6.961 1 98.62 150 PRO B C 1
ATOM 2756 O O . PRO B 1 150 ? 11.477 -3.373 -7.039 1 98.62 150 PRO B O 1
ATOM 2759 N N . GLY B 1 151 ? 11.727 -1.275 -7.668 1 98.88 151 GLY B N 1
ATOM 2760 C CA . GLY B 1 151 ? 10.477 -1.202 -8.406 1 98.88 151 GLY B CA 1
ATOM 2761 C C . GLY B 1 151 ? 10.305 -2.33 -9.406 1 98.88 151 GLY B C 1
ATOM 2762 O O . GLY B 1 151 ? 11.289 -2.893 -9.891 1 98.88 151 GLY B O 1
ATOM 2763 N N . PHE B 1 152 ? 9.086 -2.627 -9.75 1 98.81 152 PHE B N 1
ATOM 2764 C CA . PHE B 1 152 ? 8.711 -3.717 -10.641 1 98.81 152 PHE B CA 1
ATOM 2765 C C . PHE B 1 152 ? 9.148 -3.412 -12.07 1 98.81 152 PHE B C 1
ATOM 2767 O O . PHE B 1 152 ? 8.969 -2.293 -12.555 1 98.81 152 PHE B O 1
ATOM 2774 N N . ASP B 1 153 ? 9.617 -4.367 -12.672 1 98.5 153 ASP B N 1
ATOM 2775 C CA . ASP B 1 153 ? 9.852 -4.43 -14.117 1 98.5 153 ASP B CA 1
ATOM 2776 C C . ASP B 1 153 ? 9.508 -5.809 -14.664 1 98.5 153 ASP B C 1
ATOM 2778 O O . ASP B 1 153 ? 9.805 -6.828 -14.039 1 98.5 153 ASP B O 1
ATOM 2782 N N . PHE B 1 154 ? 8.906 -5.859 -15.828 1 98 154 PHE B N 1
ATOM 2783 C CA . PHE B 1 154 ? 8.516 -7.148 -16.391 1 98 154 PHE B CA 1
ATOM 2784 C C . PHE B 1 154 ? 9.742 -8.023 -16.625 1 98 154 PHE B C 1
ATOM 2786 O O . PHE B 1 154 ? 9.625 -9.25 -16.719 1 98 154 PHE B O 1
ATOM 2793 N N . GLU B 1 155 ? 10.906 -7.441 -16.656 1 97.62 155 GLU B N 1
ATOM 2794 C CA . GLU B 1 155 ? 12.148 -8.211 -16.703 1 97.62 155 GLU B CA 1
ATOM 2795 C C . GLU B 1 155 ? 12.273 -9.133 -15.5 1 97.62 155 GLU B C 1
ATOM 2797 O O . GLU B 1 155 ? 12.953 -10.156 -15.562 1 97.62 155 GLU B O 1
ATOM 2802 N N . ASP B 1 156 ? 11.633 -8.766 -14.398 1 97.88 156 ASP B N 1
ATOM 2803 C CA . ASP B 1 156 ? 11.766 -9.484 -13.133 1 97.88 156 ASP B CA 1
ATOM 2804 C C . ASP B 1 156 ? 10.617 -10.469 -12.938 1 97.88 156 ASP B C 1
ATOM 2806 O O . ASP B 1 156 ? 10.594 -11.227 -11.969 1 97.88 156 ASP B O 1
ATOM 2810 N N . PHE B 1 157 ? 9.656 -10.438 -13.852 1 98.19 157 PHE B N 1
ATOM 2811 C CA . PHE B 1 157 ? 8.43 -11.219 -13.766 1 98.19 157 PHE B CA 1
ATOM 2812 C C . PHE B 1 157 ? 8.602 -12.586 -14.422 1 98.19 157 PHE B C 1
ATOM 2814 O O . PHE B 1 157 ? 8.898 -12.664 -15.617 1 98.19 157 PHE B O 1
ATOM 2821 N N . GLU B 1 158 ? 8.398 -13.648 -13.641 1 97.38 158 GLU B N 1
ATOM 2822 C CA . GLU B 1 158 ? 8.477 -15 -14.188 1 97.38 158 GLU B CA 1
ATOM 2823 C C . GLU B 1 158 ? 7.184 -15.766 -13.945 1 97.38 158 GLU B C 1
ATOM 2825 O O . GLU B 1 158 ? 6.895 -16.172 -12.812 1 97.38 158 GLU B O 1
ATOM 2830 N N . LEU B 1 159 ? 6.453 -15.945 -15.008 1 96.69 159 LEU B N 1
ATOM 2831 C CA . LEU B 1 159 ? 5.324 -16.875 -14.938 1 96.69 159 LEU B CA 1
ATOM 2832 C C . LEU B 1 159 ? 5.812 -18.312 -14.859 1 96.69 159 LEU B C 1
ATOM 2834 O O . LEU B 1 159 ? 6.641 -18.734 -15.664 1 96.69 159 LEU B O 1
ATOM 2838 N N . ALA B 1 160 ? 5.316 -19.016 -13.906 1 94.81 160 ALA B N 1
ATOM 2839 C CA . ALA B 1 160 ? 5.836 -20.359 -13.664 1 94.81 160 ALA B CA 1
ATOM 2840 C C . ALA B 1 160 ? 5.395 -21.312 -14.766 1 94.81 160 ALA B C 1
ATOM 2842 O O . ALA B 1 160 ? 4.258 -21.25 -15.234 1 94.81 160 ALA B O 1
ATOM 2843 N N . SER B 1 161 ? 6.355 -22.172 -15.102 1 94.19 161 SER B N 1
ATOM 2844 C CA . SER B 1 161 ? 5.996 -23.344 -15.883 1 94.19 161 SER B CA 1
ATOM 2845 C C . SER B 1 161 ? 5.445 -24.453 -15 1 94.19 161 SER B C 1
ATOM 2847 O O . SER B 1 161 ? 6.105 -24.891 -14.047 1 94.19 161 SER B O 1
ATOM 2849 N N . LYS B 1 162 ? 4.301 -24.891 -15.414 1 96.88 162 LYS B N 1
ATOM 2850 C CA . LYS B 1 162 ? 3.689 -25.953 -14.625 1 96.88 162 LYS B CA 1
ATOM 2851 C C . LYS B 1 162 ? 4.645 -27.125 -14.461 1 96.88 162 LYS B C 1
ATOM 2853 O O . LYS B 1 162 ? 4.867 -27.609 -13.344 1 96.88 162 LYS B O 1
ATOM 2858 N N . ASN B 1 163 ? 5.234 -27.531 -15.523 1 96.94 163 ASN B N 1
ATOM 2859 C CA . ASN B 1 163 ? 6.125 -28.688 -15.508 1 96.94 163 ASN B CA 1
ATOM 2860 C C . ASN B 1 163 ? 7.348 -28.453 -14.625 1 96.94 163 ASN B C 1
ATOM 2862 O O . ASN B 1 163 ? 7.73 -29.312 -13.836 1 96.94 163 ASN B O 1
ATOM 2866 N N . GLU B 1 164 ? 7.898 -27.297 -14.75 1 95 164 GLU B N 1
ATOM 2867 C CA . GLU B 1 164 ? 9.086 -26.969 -13.961 1 95 164 GLU B CA 1
ATOM 2868 C C . GLU B 1 164 ? 8.742 -26.859 -12.477 1 95 164 GLU B C 1
ATOM 2870 O O . GLU B 1 164 ? 9.523 -27.297 -11.625 1 95 164 GLU B O 1
ATOM 2875 N N . LEU B 1 165 ? 7.613 -26.297 -12.227 1 96.75 165 LEU B N 1
ATOM 2876 C CA . LEU B 1 165 ? 7.211 -26.125 -10.836 1 96.75 165 LEU B CA 1
ATOM 2877 C C . LEU B 1 165 ? 6.871 -27.469 -10.188 1 96.75 165 LEU B C 1
ATOM 2879 O O . LEU B 1 165 ? 7.172 -27.688 -9.016 1 96.75 165 LEU B O 1
ATOM 2883 N N . LEU B 1 166 ? 6.27 -28.375 -10.977 1 97.31 166 LEU B N 1
ATOM 2884 C CA . LEU B 1 166 ? 5.934 -29.703 -10.484 1 97.31 166 LEU B CA 1
ATOM 2885 C C . LEU B 1 166 ? 7.195 -30.516 -10.188 1 97.31 166 LEU B C 1
ATOM 2887 O O . LEU B 1 166 ? 7.227 -31.297 -9.242 1 97.31 166 LEU B O 1
ATOM 2891 N N . LYS B 1 167 ? 8.172 -30.297 -10.992 1 96.69 167 LYS B N 1
ATOM 2892 C CA . LYS B 1 167 ? 9.453 -30.969 -10.766 1 96.69 167 LYS B CA 1
ATOM 2893 C C . LYS B 1 167 ? 10.133 -30.438 -9.508 1 96.69 167 LYS B C 1
ATOM 2895 O O . LYS B 1 167 ? 10.68 -31.219 -8.727 1 96.69 167 LYS B O 1
ATOM 2900 N N . LYS B 1 168 ? 10.047 -29.188 -9.312 1 96.19 168 LYS B N 1
ATOM 2901 C CA . LYS B 1 168 ? 10.734 -28.531 -8.195 1 96.19 168 LYS B CA 1
ATOM 2902 C C . LYS B 1 168 ? 10.016 -28.797 -6.879 1 96.19 168 LYS B C 1
ATOM 2904 O O . LYS B 1 168 ? 10.648 -29 -5.844 1 96.19 168 LYS B O 1
ATOM 2909 N N . TYR B 1 169 ? 8.656 -28.75 -6.98 1 97.5 169 TYR B N 1
ATOM 2910 C CA . TYR B 1 169 ? 7.871 -28.875 -5.758 1 97.5 169 TYR B CA 1
ATOM 2911 C C . TYR B 1 169 ? 6.766 -29.906 -5.926 1 97.5 169 TYR B C 1
ATOM 2913 O O . TYR B 1 169 ? 5.582 -29.594 -5.785 1 97.5 169 TYR B O 1
ATOM 2921 N N . PRO B 1 170 ? 7.055 -31.125 -6.012 1 97.12 170 PRO B N 1
ATOM 2922 C CA . PRO B 1 170 ? 6.047 -32.156 -6.281 1 97.12 170 PRO B CA 1
ATOM 2923 C C . PRO B 1 170 ? 5.039 -32.312 -5.145 1 97.12 170 PRO B C 1
ATOM 2925 O O . PRO B 1 170 ? 3.902 -32.719 -5.375 1 97.12 170 PRO B O 1
ATOM 2928 N N . LYS B 1 171 ? 5.438 -31.891 -3.957 1 97.38 171 LYS B N 1
ATOM 2929 C CA . LYS B 1 171 ? 4.547 -32.031 -2.805 1 97.38 171 LYS B CA 1
ATOM 2930 C C . LYS B 1 171 ? 3.326 -31.109 -2.955 1 97.38 171 LYS B C 1
ATOM 2932 O O . LYS B 1 171 ? 2.299 -31.344 -2.314 1 97.38 171 LYS B O 1
ATOM 2937 N N . HIS B 1 172 ? 3.465 -30.094 -3.809 1 98.25 172 HIS B N 1
ATOM 2938 C CA . HIS B 1 172 ? 2.389 -29.125 -3.959 1 98.25 172 HIS B CA 1
ATOM 2939 C C . HIS B 1 172 ? 1.684 -29.281 -5.301 1 98.25 172 HIS B C 1
ATOM 2941 O O . HIS B 1 172 ? 1.208 -28.312 -5.879 1 98.25 172 HIS B O 1
ATOM 2947 N N . HIS B 1 173 ? 1.581 -30.484 -5.809 1 97.44 173 HIS B N 1
ATOM 2948 C CA . HIS B 1 173 ? 1.127 -30.734 -7.172 1 97.44 173 HIS B CA 1
ATOM 2949 C C . HIS B 1 173 ? -0.317 -30.281 -7.363 1 97.44 173 HIS B C 1
ATOM 2951 O O . HIS B 1 173 ? -0.674 -29.766 -8.422 1 97.44 173 HIS B O 1
ATOM 2957 N N . LYS B 1 174 ? -1.222 -30.453 -6.391 1 97.62 174 LYS B N 1
ATOM 2958 C CA . LYS B 1 174 ? -2.619 -30.047 -6.539 1 97.62 174 LYS B CA 1
ATOM 2959 C C . LYS B 1 174 ? -2.742 -28.547 -6.742 1 97.62 174 LYS B C 1
ATOM 2961 O O . LYS B 1 174 ? -3.48 -28.094 -7.617 1 97.62 174 LYS B O 1
ATOM 2966 N N . LEU B 1 175 ? -2 -27.844 -5.914 1 97.56 175 LEU B N 1
ATOM 2967 C CA . LEU B 1 175 ? -1.998 -26.391 -6.008 1 97.56 175 LEU B CA 1
ATOM 2968 C C . LEU B 1 175 ? -1.423 -25.922 -7.344 1 97.56 175 LEU B C 1
ATOM 2970 O O . LEU B 1 175 ? -1.989 -25.047 -8 1 97.56 175 LEU B O 1
ATOM 2974 N N . ILE B 1 176 ? -0.343 -26.531 -7.684 1 98 176 ILE B N 1
ATOM 2975 C CA . ILE B 1 176 ? 0.363 -26.141 -8.898 1 98 176 ILE B CA 1
ATOM 2976 C C . ILE B 1 176 ? -0.521 -26.406 -10.117 1 98 176 ILE B C 1
ATOM 2978 O O . ILE B 1 176 ? -0.601 -25.578 -11.023 1 98 176 ILE B O 1
ATOM 2982 N N . GLU B 1 177 ? -1.177 -27.5 -10.102 1 97.31 177 GLU B N 1
ATOM 2983 C CA . GLU B 1 177 ? -2.064 -27.828 -11.211 1 97.31 177 GLU B CA 1
ATOM 2984 C C . GLU B 1 177 ? -3.213 -26.828 -11.32 1 97.31 177 GLU B C 1
ATOM 2986 O O . GLU B 1 177 ? -3.652 -26.5 -12.422 1 97.31 177 GLU B O 1
ATOM 2991 N N . LYS B 1 178 ? -3.637 -26.359 -10.234 1 96.19 178 LYS B N 1
ATOM 2992 C CA . LYS B 1 178 ? -4.773 -25.453 -10.195 1 96.19 178 LYS B CA 1
ATOM 2993 C C . LYS B 1 178 ? -4.375 -24.062 -10.68 1 96.19 178 LYS B C 1
ATOM 2995 O O . LYS B 1 178 ? -5.168 -23.375 -11.328 1 96.19 178 LYS B O 1
ATOM 3000 N N . PHE B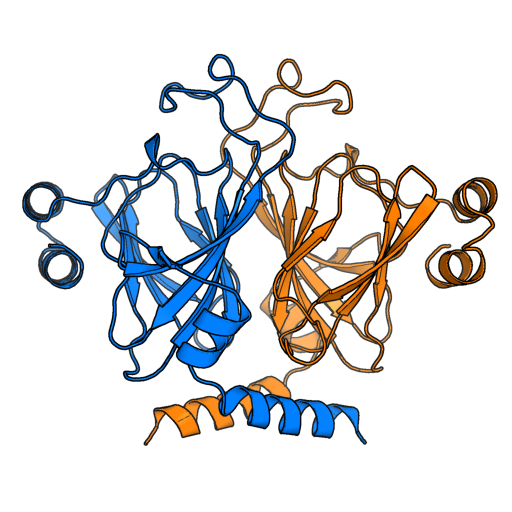 1 179 ? -3.119 -23.641 -10.391 1 97.75 179 PHE B N 1
ATOM 3001 C CA . PHE B 1 179 ? -2.771 -22.25 -10.578 1 97.75 179 PHE B CA 1
ATOM 3002 C C . PHE B 1 179 ? -1.666 -22.094 -11.617 1 97.75 179 PHE B C 1
ATOM 3004 O O . PHE B 1 179 ? -0.908 -21.125 -11.594 1 97.75 179 PHE B O 1
ATOM 3011 N N . SER B 1 180 ? -1.479 -23.078 -12.445 1 95.25 180 SER B N 1
ATOM 3012 C CA . SER B 1 180 ? -0.492 -22.953 -13.516 1 95.25 180 SER B CA 1
ATOM 3013 C C . SER B 1 180 ? -1.027 -23.516 -14.828 1 95.25 180 SER B C 1
ATOM 3015 O O . SER B 1 180 ? -1.938 -24.344 -14.828 1 95.25 180 SER B O 1
ATOM 3017 N N . ASP B 1 181 ? -0.426 -22.938 -15.914 1 87.81 181 ASP B N 1
ATOM 3018 C CA . ASP B 1 181 ? -0.741 -23.484 -17.234 1 87.81 181 ASP B CA 1
ATOM 3019 C C . ASP B 1 181 ? 0.312 -24.5 -17.672 1 87.81 181 ASP B C 1
ATOM 3021 O O . ASP B 1 181 ? 1.485 -24.375 -17.312 1 87.81 181 ASP B O 1
#

Solvent-accessible surface area (backbone atoms only — not comparable to full-atom values): 18669 Å² total; per-residue (Å²): 124,56,66,67,50,50,48,48,53,48,49,52,56,54,63,68,54,54,61,67,56,50,38,60,77,65,61,40,41,79,38,95,48,40,39,28,29,35,80,77,45,63,50,96,50,65,41,51,38,91,74,45,65,82,91,49,92,51,64,28,31,33,25,25,32,28,45,36,35,45,39,18,86,47,45,33,31,34,27,30,34,77,33,39,35,36,40,34,30,46,45,75,48,58,34,41,36,44,36,34,40,84,86,61,51,78,48,80,45,42,35,22,88,48,57,92,76,64,24,24,53,61,44,78,44,59,47,59,20,37,33,30,34,38,33,85,53,64,88,38,33,26,41,30,35,40,37,24,35,54,20,76,48,74,90,43,55,41,75,50,47,37,69,61,48,39,71,74,36,56,93,46,39,71,59,44,61,71,34,37,104,125,58,68,68,51,49,49,46,54,48,49,51,55,54,63,68,55,52,62,65,56,50,37,60,77,64,61,40,41,79,38,95,50,40,40,28,30,36,80,76,45,62,49,96,50,65,42,52,36,92,76,46,64,82,89,50,91,52,63,28,32,33,26,26,32,28,45,36,35,43,39,17,84,45,46,34,31,33,27,31,34,76,33,38,36,39,40,33,31,46,46,74,48,56,34,42,34,43,35,34,40,84,84,61,51,75,47,81,44,42,36,22,87,48,56,94,75,64,24,25,54,61,45,78,42,60,45,60,20,38,33,29,35,37,32,85,53,65,88,40,33,26,40,30,36,39,39,22,34,52,19,75,49,75,89,44,55,40,75,49,47,36,69,61,48,38,70,75,34,55,91,48,41,72,60,45,60,72,34,36,103

pLDDT: mean 93.58, std 12.34, range [28.44, 99.0]

Sequence (362 aa):
MYTRKGTILQALSEIMKNAEYFIKKLDLEKHPEGGYYRRIYQSDEMVNKSNLPERYDSDRFYSTSIYYLLNGNDVSKFHRLKSDEIWHYYFGSLVIIHIIDNFGNYTLEKLGPNLEENENFQVIIPKNSYFAAEITEKNSFAIIGCTVSPGFDFEDFELASKNELLKKYPKHHKLIEKFSDMYTRKGTILQALSEIMKNAEYFIKKLDLEKHPEGGYYRRIYQSDEMVNKSNLPERYDSDRFYSTSIYYLLNGNDVSKFHRLKSDEIWHYYFGSLVIIHIIDNFGNYTLEKLGPNLEENENFQVIIPKNSYFAAEITEKNSFAIIGCTVSPGFDFEDFELASKNELLKKYPKHHKLIEKFSD